Protein AF-A0A6I1WSP0-F1 (afdb_monomer_lite)

Structure (mmCIF, N/CA/C/O backbone):
data_AF-A0A6I1WSP0-F1
#
_entry.id   AF-A0A6I1WSP0-F1
#
loop_
_atom_site.group_PDB
_atom_site.id
_atom_site.type_symbol
_atom_site.label_atom_id
_atom_site.label_alt_id
_atom_site.label_comp_id
_atom_site.label_asym_id
_atom_site.label_entity_id
_atom_site.label_seq_id
_atom_site.pdbx_PDB_ins_code
_atom_site.Cartn_x
_atom_site.Cartn_y
_atom_site.Cartn_z
_atom_site.occupancy
_atom_site.B_iso_or_equiv
_atom_site.auth_seq_id
_atom_site.auth_comp_id
_atom_site.auth_asym_id
_atom_site.auth_atom_id
_atom_site.pdbx_PDB_model_num
ATOM 1 N N . MET A 1 1 ? 7.537 16.622 -48.196 1.00 38.62 1 MET A N 1
ATOM 2 C CA . MET A 1 1 ? 7.905 15.719 -49.307 1.00 38.62 1 MET A CA 1
ATOM 3 C C . MET A 1 1 ? 9.180 16.255 -49.936 1.00 38.62 1 MET A C 1
ATOM 5 O O . MET A 1 1 ? 9.135 17.323 -50.530 1.00 38.62 1 MET A O 1
ATOM 9 N N . GLN A 1 2 ? 10.314 15.592 -49.704 1.00 36.34 2 GLN A N 1
ATOM 10 C CA . GLN A 1 2 ? 11.578 15.908 -50.377 1.00 36.34 2 GLN A CA 1
ATOM 11 C C . GLN A 1 2 ? 11.662 15.130 -51.703 1.00 36.34 2 GLN A C 1
ATOM 13 O O . GLN A 1 2 ? 11.087 14.044 -51.793 1.00 36.34 2 GLN A O 1
ATOM 18 N N . PRO A 1 3 ? 12.302 15.694 -52.741 1.00 38.09 3 PRO A N 1
ATOM 19 C CA . PRO A 1 3 ? 12.372 15.078 -54.063 1.00 38.09 3 PRO A CA 1
ATOM 20 C C . PRO A 1 3 ? 13.267 13.823 -54.067 1.00 38.09 3 PRO A C 1
ATOM 22 O O . PRO A 1 3 ? 14.123 13.684 -53.194 1.00 38.09 3 PRO A O 1
ATOM 25 N N . PRO A 1 4 ? 13.096 12.914 -55.049 1.00 36.84 4 PRO A N 1
ATOM 26 C CA . PRO A 1 4 ? 13.923 11.718 -55.172 1.00 36.84 4 PRO A CA 1
ATOM 27 C C . PRO A 1 4 ? 15.391 12.077 -55.439 1.00 36.84 4 PRO A C 1
ATOM 29 O O . PRO A 1 4 ? 15.699 12.956 -56.249 1.00 36.84 4 PRO A O 1
ATOM 32 N N . ILE A 1 5 ? 16.278 11.361 -54.750 1.00 39.88 5 ILE A N 1
ATOM 33 C CA . ILE A 1 5 ? 17.737 11.457 -54.830 1.00 39.88 5 ILE A CA 1
ATOM 34 C C . ILE A 1 5 ? 18.189 11.221 -56.283 1.00 39.88 5 ILE A C 1
ATOM 36 O O . ILE A 1 5 ? 17.861 10.199 -56.888 1.00 39.88 5 ILE A O 1
ATOM 40 N N . LYS A 1 6 ? 18.938 12.170 -56.860 1.00 35.84 6 LYS A N 1
ATOM 41 C CA . LYS A 1 6 ? 19.576 12.040 -58.181 1.00 35.84 6 LYS A CA 1
ATOM 42 C C . LYS A 1 6 ? 21.080 11.889 -57.998 1.00 35.84 6 LYS A C 1
ATOM 44 O O . LYS A 1 6 ? 21.745 12.849 -57.629 1.00 35.84 6 LYS A O 1
ATOM 49 N N . ILE A 1 7 ? 21.606 10.713 -58.327 1.00 40.31 7 ILE A N 1
ATOM 50 C CA . ILE A 1 7 ? 23.048 10.458 -58.313 1.00 40.31 7 ILE A CA 1
ATOM 51 C C . ILE A 1 7 ? 23.619 10.820 -59.690 1.00 40.31 7 ILE A C 1
ATOM 53 O O . ILE A 1 7 ? 23.352 10.121 -60.669 1.00 40.31 7 ILE A O 1
ATOM 57 N N . THR A 1 8 ? 24.374 11.914 -59.782 1.00 39.19 8 THR A N 1
ATOM 58 C CA . THR A 1 8 ? 25.093 12.321 -61.002 1.00 39.19 8 THR A CA 1
ATOM 59 C C . THR A 1 8 ? 26.374 11.497 -61.173 1.00 39.19 8 THR A C 1
ATOM 61 O O . THR A 1 8 ? 27.017 11.130 -60.195 1.00 39.19 8 THR A O 1
ATOM 64 N N . SER A 1 9 ? 26.699 11.136 -62.415 1.00 45.56 9 SER A N 1
ATOM 65 C CA . SER A 1 9 ? 27.509 9.960 -62.767 1.00 45.56 9 SER A CA 1
ATOM 66 C C . SER A 1 9 ? 28.995 10.228 -63.054 1.00 45.56 9 SER A C 1
ATOM 68 O O . SER A 1 9 ? 29.643 9.356 -63.628 1.00 45.56 9 SER A O 1
ATOM 70 N N . ASP A 1 10 ? 29.549 11.379 -62.667 1.00 41.47 10 ASP A N 1
ATOM 71 C CA . ASP A 1 10 ? 30.784 11.865 -63.311 1.00 41.47 10 ASP A CA 1
ATOM 72 C C . ASP A 1 10 ? 32.058 11.836 -62.446 1.00 41.47 10 ASP A C 1
ATOM 74 O O . ASP A 1 10 ? 33.103 12.309 -62.886 1.00 41.47 10 ASP A O 1
ATOM 78 N N . GLU A 1 11 ? 32.043 11.212 -61.265 1.00 40.94 11 GLU A N 1
ATOM 79 C CA . GLU A 1 11 ? 33.276 10.940 -60.506 1.00 40.94 11 GLU A CA 1
ATOM 80 C C . GLU A 1 11 ? 33.592 9.439 -60.502 1.00 40.94 11 GLU A C 1
ATOM 82 O O . GLU A 1 11 ? 33.085 8.649 -59.704 1.00 40.94 11 GLU A O 1
ATOM 87 N N . HIS A 1 12 ? 34.437 9.033 -61.452 1.00 44.19 12 HIS A N 1
ATOM 88 C CA . HIS A 1 12 ? 34.978 7.682 -61.528 1.00 44.19 12 HIS A CA 1
ATOM 89 C C . HIS A 1 12 ? 35.961 7.425 -60.377 1.00 44.19 12 HIS A C 1
ATOM 91 O O . HIS A 1 12 ? 37.001 8.075 -60.269 1.00 44.19 12 HIS A O 1
ATOM 97 N N . PHE A 1 13 ? 35.671 6.408 -59.561 1.00 41.16 13 PHE A N 1
ATOM 98 C CA . PHE A 1 13 ? 36.671 5.769 -58.705 1.00 41.16 13 PHE A CA 1
ATOM 99 C C . PHE A 1 13 ? 37.820 5.238 -59.581 1.00 41.16 13 PHE A C 1
ATOM 101 O O . PHE A 1 13 ? 37.546 4.500 -60.535 1.00 41.16 13 PHE A O 1
ATOM 108 N N . PRO A 1 14 ? 39.098 5.558 -59.304 1.00 38.72 14 PRO A N 1
ATOM 109 C CA . PRO A 1 14 ? 40.194 5.033 -60.104 1.00 38.72 14 PRO A CA 1
ATOM 110 C C . PRO A 1 14 ? 40.281 3.510 -59.926 1.00 38.72 14 PRO A C 1
ATOM 112 O O . PRO A 1 14 ? 40.606 3.013 -58.851 1.00 38.72 14 PRO A O 1
ATOM 115 N N . GLY A 1 15 ? 39.984 2.774 -61.000 1.00 40.56 15 GLY A N 1
ATOM 116 C CA . GLY A 1 15 ? 40.313 1.353 -61.145 1.00 40.56 15 GLY A CA 1
ATOM 117 C C . GLY A 1 15 ? 39.279 0.325 -60.673 1.00 40.56 15 GLY A C 1
ATOM 118 O O . GLY A 1 15 ? 39.572 -0.863 -60.763 1.00 40.56 15 GLY A O 1
ATOM 119 N N . ILE A 1 16 ? 38.084 0.718 -60.213 1.00 42.78 16 ILE A N 1
ATOM 120 C CA . ILE A 1 16 ? 37.018 -0.238 -59.852 1.00 42.78 16 ILE A CA 1
ATOM 121 C C . ILE A 1 16 ? 35.708 0.192 -60.515 1.00 42.78 16 ILE A C 1
ATOM 123 O O . ILE A 1 16 ? 35.036 1.116 -60.059 1.00 42.78 16 ILE A O 1
ATOM 127 N N . ALA A 1 17 ? 35.337 -0.490 -61.600 1.00 46.47 17 ALA A N 1
ATOM 128 C CA . ALA A 1 17 ? 33.978 -0.427 -62.121 1.00 46.47 17 ALA A CA 1
ATOM 129 C C . ALA A 1 17 ? 33.083 -1.243 -61.180 1.00 46.47 17 ALA A C 1
ATOM 131 O O . ALA A 1 17 ? 33.170 -2.467 -61.143 1.00 46.47 17 ALA A O 1
ATOM 132 N N . LEU A 1 18 ? 32.265 -0.563 -60.378 1.00 55.06 18 LEU A N 1
ATOM 133 C CA . LEU A 1 18 ? 31.224 -1.232 -59.604 1.00 55.06 18 LEU A CA 1
ATOM 134 C C . LEU A 1 18 ? 30.148 -1.727 -60.573 1.00 55.06 18 LEU A C 1
ATOM 136 O O . LEU A 1 18 ? 29.719 -0.974 -61.454 1.00 55.06 18 LEU A O 1
ATOM 140 N N . GLU A 1 19 ? 29.708 -2.976 -60.418 1.00 57.06 19 GLU A N 1
ATOM 141 C CA . GLU A 1 19 ? 28.580 -3.476 -61.197 1.00 57.06 19 GLU A CA 1
ATOM 142 C C . GLU A 1 19 ? 27.342 -2.613 -60.923 1.00 57.06 19 GLU A C 1
ATOM 144 O O . GLU A 1 19 ? 27.147 -2.071 -59.829 1.00 57.06 19 GLU A O 1
ATOM 149 N N . LYS A 1 20 ? 26.495 -2.458 -61.944 1.00 57.25 20 LYS A N 1
ATOM 150 C CA . LYS A 1 20 ? 25.329 -1.564 -61.899 1.00 57.25 20 LYS A CA 1
ATOM 151 C C . LYS A 1 20 ? 24.379 -1.908 -60.743 1.00 57.25 20 LYS A C 1
ATOM 153 O O . LYS A 1 20 ? 23.760 -1.009 -60.172 1.00 57.25 20 LYS A O 1
ATOM 158 N N . ASP A 1 21 ? 24.330 -3.185 -60.377 1.00 64.69 21 ASP A N 1
ATOM 159 C CA . ASP A 1 21 ? 23.496 -3.711 -59.301 1.00 64.69 21 ASP A CA 1
ATOM 160 C C . ASP A 1 21 ? 24.113 -3.468 -57.912 1.00 64.69 21 ASP A C 1
ATOM 162 O O . ASP A 1 21 ? 23.395 -3.100 -56.987 1.00 64.69 21 ASP A O 1
ATOM 166 N N . THR A 1 22 ? 25.447 -3.470 -57.775 1.00 61.75 22 THR A N 1
ATOM 167 C CA . THR A 1 22 ? 26.146 -3.221 -56.496 1.00 61.75 22 THR A CA 1
ATOM 168 C C . THR A 1 22 ? 25.785 -1.868 -55.873 1.00 61.75 22 THR A C 1
ATOM 170 O O . THR A 1 22 ? 25.622 -1.750 -54.658 1.00 61.75 22 THR A O 1
ATOM 173 N N . LYS A 1 23 ? 25.629 -0.825 -56.697 1.00 65.88 23 LYS A N 1
ATOM 174 C CA . LYS A 1 23 ? 25.247 0.520 -56.233 1.00 65.88 23 LYS A CA 1
ATOM 175 C C . LYS A 1 23 ? 23.794 0.574 -55.757 1.00 65.88 23 LYS A C 1
ATOM 177 O O . LYS A 1 23 ? 23.497 1.224 -54.755 1.00 65.88 23 LYS A O 1
ATOM 182 N N . LYS A 1 24 ? 22.893 -0.097 -56.479 1.00 70.31 24 LYS A N 1
ATOM 183 C CA . LYS A 1 24 ? 21.466 -0.172 -56.144 1.00 70.31 24 LYS A CA 1
ATOM 184 C C . LYS A 1 24 ? 21.253 -0.963 -54.854 1.00 70.31 24 LYS A C 1
ATOM 186 O O . LYS A 1 24 ? 20.460 -0.546 -54.008 1.00 70.31 24 LYS A O 1
ATOM 191 N N . ASP A 1 25 ? 22.000 -2.046 -54.685 1.00 74.81 25 ASP A N 1
ATOM 192 C CA . ASP A 1 25 ? 21.939 -2.898 -53.504 1.00 74.81 25 ASP A CA 1
ATOM 193 C C . ASP A 1 25 ? 22.471 -2.161 -52.272 1.00 74.81 25 ASP A C 1
ATOM 195 O O . ASP A 1 25 ? 21.792 -2.117 -51.247 1.00 74.81 25 ASP A O 1
ATOM 199 N N . LEU A 1 26 ? 23.620 -1.480 -52.380 1.00 75.81 26 LEU A N 1
ATOM 200 C CA . LEU A 1 26 ? 24.178 -0.682 -51.283 1.00 75.81 26 LEU A CA 1
ATOM 201 C C . LEU A 1 26 ? 23.230 0.437 -50.836 1.00 75.81 26 LEU A C 1
ATOM 203 O O . LEU A 1 26 ? 23.018 0.617 -49.638 1.00 75.81 26 LEU A O 1
ATOM 207 N N . HIS A 1 27 ? 22.638 1.166 -51.787 1.00 77.50 27 HIS A N 1
ATOM 208 C CA . HIS A 1 27 ? 21.644 2.192 -51.476 1.00 77.50 27 HIS A CA 1
ATOM 209 C C . HIS A 1 27 ? 20.449 1.591 -50.726 1.00 77.50 27 HIS A C 1
ATOM 211 O O . HIS A 1 27 ? 20.062 2.098 -49.678 1.00 77.50 27 HIS A O 1
ATOM 217 N N . SER A 1 28 ? 19.925 0.465 -51.216 1.00 77.44 28 SER A N 1
ATOM 218 C CA . SER A 1 28 ? 18.781 -0.215 -50.604 1.00 77.44 28 SER A CA 1
ATOM 219 C C . SER A 1 28 ? 19.084 -0.678 -49.172 1.00 77.44 28 SER A C 1
ATOM 221 O O . SER A 1 28 ? 18.271 -0.459 -48.275 1.00 77.44 28 SER A O 1
ATOM 223 N N . TYR A 1 29 ? 20.265 -1.254 -48.923 1.00 77.75 29 TYR A N 1
ATOM 224 C CA . TYR A 1 29 ? 20.683 -1.666 -47.577 1.00 77.75 29 TYR A CA 1
ATOM 225 C C . TYR A 1 29 ? 20.854 -0.486 -46.614 1.00 77.75 29 TYR A C 1
ATOM 227 O O . TYR A 1 29 ? 20.456 -0.586 -45.452 1.00 77.75 29 TYR A O 1
ATOM 235 N N . LEU A 1 30 ? 21.429 0.627 -47.078 1.00 82.00 30 LEU A N 1
ATOM 236 C CA . LEU A 1 30 ? 21.596 1.828 -46.257 1.00 82.00 30 LEU A CA 1
ATOM 237 C C . LEU A 1 30 ? 20.247 2.465 -45.913 1.00 82.00 30 LEU A C 1
ATOM 239 O O . LEU A 1 30 ? 20.022 2.793 -44.751 1.00 82.00 30 LEU A O 1
ATOM 243 N N . SER A 1 31 ? 19.331 2.569 -46.880 1.00 83.06 31 SER A N 1
ATOM 244 C CA . SER A 1 31 ? 17.973 3.068 -46.639 1.00 83.06 31 SER A CA 1
ATOM 245 C C . SER A 1 31 ? 17.234 2.224 -45.602 1.00 83.06 31 SER A C 1
ATOM 247 O O . SER A 1 31 ? 16.740 2.775 -44.624 1.00 83.06 31 SER A O 1
ATOM 249 N N . LEU A 1 32 ? 17.250 0.893 -45.742 1.00 82.94 32 LEU A N 1
ATOM 250 C CA . LEU A 1 32 ? 16.642 -0.012 -44.760 1.00 82.94 32 LEU A CA 1
ATOM 251 C C . LEU A 1 32 ? 17.236 0.168 -43.357 1.00 82.94 32 LEU A C 1
ATOM 253 O O . LEU A 1 32 ? 16.508 0.178 -42.367 1.00 82.94 32 LEU A O 1
ATOM 257 N N . MET A 1 33 ? 18.558 0.324 -43.257 1.00 84.25 33 MET A N 1
ATOM 258 C CA . MET A 1 33 ? 19.220 0.553 -41.974 1.00 84.25 33 MET A CA 1
ATOM 259 C C . MET A 1 33 ? 18.793 1.883 -41.347 1.00 84.25 33 MET A C 1
ATOM 261 O O . MET A 1 33 ? 18.509 1.930 -40.152 1.00 84.25 33 MET A O 1
ATOM 265 N N . PHE A 1 34 ? 18.736 2.962 -42.128 1.00 87.69 34 PHE A N 1
ATOM 266 C CA . PHE A 1 34 ? 18.337 4.280 -41.632 1.00 87.69 34 PHE A CA 1
ATOM 267 C C . PHE A 1 34 ? 16.868 4.315 -41.209 1.00 87.69 34 PHE A C 1
ATOM 269 O O . PHE A 1 34 ? 16.553 4.894 -40.167 1.00 87.69 34 PHE A O 1
ATOM 276 N N . ASP A 1 35 ? 15.993 3.633 -41.946 1.00 87.00 35 ASP A N 1
ATOM 277 C CA . ASP A 1 35 ? 14.593 3.447 -41.566 1.00 87.00 35 ASP A CA 1
ATOM 278 C C . ASP A 1 35 ? 14.479 2.671 -40.248 1.00 87.00 35 ASP A C 1
ATOM 280 O O . ASP A 1 35 ? 13.782 3.109 -39.335 1.00 87.00 35 ASP A O 1
ATOM 284 N N . GLN A 1 36 ? 15.249 1.594 -40.070 1.00 85.38 36 GLN A N 1
ATOM 285 C CA . GLN A 1 36 ? 15.250 0.841 -38.813 1.00 85.38 36 GLN A CA 1
ATOM 286 C C . GLN A 1 36 ? 15.769 1.673 -37.628 1.00 85.38 36 GLN A C 1
ATOM 288 O O . GLN A 1 36 ? 15.251 1.559 -36.517 1.00 85.38 36 GLN A O 1
ATOM 293 N N . ILE A 1 37 ? 16.777 2.527 -37.841 1.00 89.81 37 ILE A N 1
ATOM 294 C CA . ILE A 1 37 ? 17.268 3.452 -36.809 1.00 89.81 37 ILE A CA 1
ATOM 295 C C . ILE A 1 37 ? 16.166 4.449 -36.415 1.00 89.81 37 ILE A C 1
ATOM 297 O O . ILE A 1 37 ? 16.011 4.729 -35.226 1.00 89.81 37 ILE A O 1
ATOM 301 N N . ASN A 1 38 ? 15.391 4.958 -37.382 1.00 91.50 38 ASN A N 1
ATOM 302 C CA . ASN A 1 38 ? 14.235 5.823 -37.120 1.00 91.50 38 ASN A CA 1
ATOM 303 C C . ASN A 1 38 ? 13.167 5.112 -36.292 1.00 91.50 38 ASN A C 1
ATOM 305 O O . ASN A 1 38 ? 12.768 5.622 -35.248 1.00 91.50 38 ASN A O 1
ATOM 309 N N . THR A 1 39 ? 12.752 3.918 -36.714 1.00 91.75 39 THR A N 1
ATOM 310 C CA . THR A 1 39 ? 11.758 3.120 -35.987 1.00 91.75 39 THR A CA 1
ATOM 311 C C . THR A 1 39 ? 12.214 2.844 -34.557 1.00 91.75 39 THR A C 1
ATOM 313 O O . THR A 1 39 ? 11.487 3.123 -33.606 1.00 91.75 39 THR A O 1
ATOM 316 N N . ASN A 1 40 ? 13.460 2.399 -34.377 1.00 90.38 40 ASN A N 1
ATOM 317 C CA . ASN A 1 40 ? 14.007 2.132 -33.049 1.00 90.38 40 ASN A CA 1
ATOM 318 C C . ASN A 1 40 ? 14.083 3.403 -32.182 1.00 90.38 40 ASN A C 1
ATOM 320 O O . ASN A 1 40 ? 13.935 3.318 -30.961 1.00 90.38 40 ASN A O 1
ATOM 324 N N . LEU A 1 41 ? 14.317 4.581 -32.777 1.00 94.19 41 LEU A N 1
ATOM 325 C CA . LEU A 1 41 ? 14.294 5.856 -32.057 1.00 94.19 41 LEU A CA 1
ATOM 326 C C . LEU A 1 41 ? 12.892 6.159 -31.527 1.00 94.19 41 LEU A C 1
ATOM 328 O O . LEU A 1 41 ? 12.747 6.409 -30.331 1.00 94.19 41 LEU A O 1
ATOM 332 N N . GLU A 1 42 ? 11.879 6.096 -32.390 1.00 95.19 42 GLU A N 1
ATOM 333 C CA . GLU A 1 42 ? 10.483 6.350 -32.023 1.00 95.19 42 GLU A CA 1
ATOM 334 C C . GLU A 1 42 ? 10.004 5.388 -30.926 1.00 95.19 42 GLU A C 1
ATOM 336 O O . GLU A 1 42 ? 9.448 5.815 -29.909 1.00 95.19 42 GLU A O 1
ATOM 341 N N . GLU A 1 43 ? 10.290 4.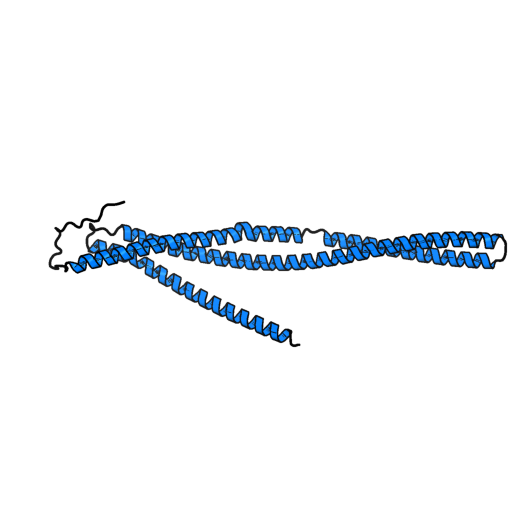093 -31.076 1.00 93.00 43 GLU A N 1
ATOM 342 C CA . GLU A 1 43 ? 9.934 3.066 -30.093 1.00 93.00 43 GLU A CA 1
ATOM 343 C C . GLU A 1 43 ? 10.636 3.287 -28.746 1.00 93.00 43 GLU A C 1
ATOM 345 O O . GLU A 1 43 ? 10.006 3.211 -27.685 1.00 93.00 43 GLU A O 1
ATOM 350 N N . THR A 1 44 ? 11.930 3.620 -28.768 1.00 93.25 44 THR A N 1
ATOM 351 C CA . THR A 1 44 ? 12.701 3.884 -27.544 1.00 93.25 44 THR A CA 1
ATOM 352 C C . THR A 1 44 ? 12.194 5.138 -26.827 1.00 93.25 44 THR A C 1
ATOM 354 O O . THR A 1 44 ? 12.109 5.156 -25.595 1.00 93.25 44 THR A O 1
ATOM 357 N N . GLU A 1 45 ? 11.822 6.189 -27.564 1.00 97.00 45 GLU A N 1
ATOM 358 C CA . GLU A 1 45 ? 11.234 7.403 -26.989 1.00 97.00 45 GLU A CA 1
ATOM 359 C C . GLU A 1 45 ? 9.876 7.128 -26.341 1.00 97.00 45 GLU A C 1
ATOM 361 O O . GLU A 1 45 ? 9.646 7.538 -25.196 1.00 97.00 45 GLU A O 1
ATOM 366 N N . ALA A 1 46 ? 9.004 6.389 -27.029 1.00 97.00 46 ALA A N 1
ATOM 367 C CA . ALA A 1 46 ? 7.706 5.990 -26.497 1.00 97.00 46 ALA A CA 1
ATOM 368 C C . ALA A 1 46 ? 7.857 5.153 -25.217 1.00 97.00 46 ALA A C 1
ATOM 370 O O . ALA A 1 46 ? 7.205 5.419 -24.203 1.00 97.00 46 ALA A O 1
ATOM 371 N N . LEU A 1 47 ? 8.772 4.184 -25.218 1.00 94.69 47 LEU A N 1
ATOM 372 C CA . LEU A 1 47 ? 8.996 3.318 -24.069 1.00 94.69 47 LEU A CA 1
ATOM 373 C C . LEU A 1 47 ? 9.610 4.075 -22.879 1.00 94.69 47 LEU A C 1
ATOM 375 O O . LEU A 1 47 ? 9.159 3.905 -21.742 1.00 94.69 47 LEU A O 1
ATOM 379 N N . LYS A 1 48 ? 10.574 4.974 -23.121 1.00 95.12 48 LYS A N 1
ATOM 380 C CA . LYS A 1 48 ? 11.111 5.872 -22.083 1.00 95.12 48 LYS A CA 1
ATOM 381 C C . LYS A 1 48 ? 10.005 6.729 -21.465 1.00 95.12 48 LYS A C 1
ATOM 383 O O . LYS A 1 48 ? 9.983 6.899 -20.241 1.00 95.12 48 LYS A O 1
ATOM 388 N N . LYS A 1 49 ? 9.094 7.265 -22.284 1.00 97.12 49 LYS A N 1
ATOM 389 C CA . LYS A 1 49 ? 7.953 8.058 -21.807 1.00 97.12 49 LYS A CA 1
ATOM 390 C C . LYS A 1 49 ? 7.058 7.233 -20.882 1.00 97.12 49 LYS A C 1
ATOM 392 O O . LYS A 1 49 ? 6.737 7.704 -19.794 1.00 97.12 49 LYS A O 1
ATOM 397 N N . ASN A 1 50 ? 6.729 6.000 -21.262 1.00 97.44 50 ASN A N 1
ATOM 398 C CA . ASN A 1 50 ? 5.890 5.113 -20.452 1.00 97.44 50 ASN A CA 1
ATOM 399 C C . ASN A 1 50 ? 6.531 4.787 -19.095 1.00 97.44 50 ASN A C 1
ATOM 401 O O . ASN A 1 50 ? 5.880 4.915 -18.061 1.00 97.44 50 ASN A O 1
ATOM 405 N N . ILE A 1 51 ? 7.822 4.442 -19.077 1.00 96.50 51 ILE A N 1
ATOM 406 C CA . ILE A 1 51 ? 8.558 4.166 -17.830 1.00 96.50 51 ILE A CA 1
ATOM 407 C C . ILE A 1 51 ? 8.651 5.404 -16.940 1.00 96.50 51 ILE A C 1
ATOM 409 O O . ILE A 1 51 ? 8.535 5.303 -15.720 1.00 96.50 51 ILE A O 1
ATOM 413 N N . THR A 1 52 ? 8.841 6.580 -17.540 1.00 95.25 52 THR A N 1
ATOM 414 C CA . THR A 1 52 ? 8.878 7.841 -16.791 1.00 95.25 52 THR A CA 1
ATOM 415 C C . THR A 1 52 ? 7.520 8.136 -16.165 1.00 95.25 52 THR A C 1
ATOM 417 O O . THR A 1 52 ? 7.467 8.367 -14.964 1.00 95.25 52 THR A O 1
ATOM 420 N N . SER A 1 53 ? 6.432 8.022 -16.934 1.00 96.69 53 SER A N 1
ATOM 421 C CA . SER A 1 53 ? 5.068 8.211 -16.426 1.00 96.69 53 SER A CA 1
ATOM 422 C C . SER A 1 53 ? 4.758 7.257 -15.275 1.00 96.69 53 SER A C 1
ATOM 424 O O . SER A 1 53 ? 4.279 7.692 -14.236 1.00 96.69 53 SER A O 1
ATOM 426 N N . PHE A 1 54 ? 5.093 5.971 -15.420 1.00 96.06 54 PHE A N 1
ATOM 427 C CA . PHE A 1 54 ? 4.885 4.991 -14.356 1.00 96.06 54 PHE A CA 1
ATOM 428 C C . PHE A 1 54 ? 5.692 5.329 -13.092 1.00 96.06 54 PHE A C 1
ATOM 430 O O . PHE A 1 54 ? 5.161 5.274 -11.984 1.00 96.06 54 PHE A O 1
ATOM 437 N N . SER A 1 55 ? 6.960 5.735 -13.243 1.00 94.19 55 SER A N 1
ATOM 438 C CA . SER A 1 55 ? 7.780 6.190 -12.111 1.00 94.19 55 SER A CA 1
ATOM 439 C C . SER A 1 55 ? 7.159 7.399 -11.417 1.00 94.19 55 SER A C 1
ATOM 441 O O . SER A 1 55 ? 7.145 7.452 -10.189 1.00 94.19 55 SER A O 1
ATOM 443 N N . ASP A 1 56 ? 6.677 8.368 -12.189 1.00 96.06 56 ASP A N 1
ATOM 444 C CA . ASP A 1 56 ? 6.112 9.603 -11.660 1.00 96.06 56 ASP A CA 1
ATOM 445 C C . ASP A 1 56 ? 4.775 9.341 -10.955 1.00 96.06 56 ASP A C 1
ATOM 447 O O . ASP A 1 56 ? 4.526 9.921 -9.899 1.00 96.06 56 ASP A O 1
ATOM 451 N N . ASP A 1 57 ? 3.955 8.416 -11.459 1.00 97.62 57 ASP A N 1
ATOM 452 C CA . ASP A 1 57 ? 2.724 7.980 -10.797 1.00 97.62 57 ASP A CA 1
ATOM 453 C C . ASP A 1 57 ? 3.022 7.335 -9.434 1.00 97.62 57 ASP A C 1
ATOM 455 O O . ASP A 1 57 ? 2.374 7.662 -8.432 1.00 97.62 57 ASP A O 1
ATOM 459 N N . LEU A 1 58 ? 4.037 6.466 -9.353 1.00 96.88 58 LEU A N 1
ATOM 460 C CA . LEU A 1 58 ? 4.456 5.863 -8.083 1.00 96.88 58 LEU A CA 1
ATOM 461 C C . LEU A 1 58 ? 4.899 6.932 -7.073 1.00 96.88 58 LEU A C 1
ATOM 463 O O . LEU A 1 58 ? 4.418 6.946 -5.934 1.00 96.88 58 LEU A O 1
ATOM 467 N N . THR A 1 59 ? 5.771 7.851 -7.495 1.00 95.56 59 THR A N 1
ATOM 468 C CA . THR A 1 59 ? 6.358 8.882 -6.628 1.00 95.56 59 THR A CA 1
ATOM 469 C C . THR A 1 59 ? 5.346 9.948 -6.207 1.00 95.56 59 THR A C 1
ATOM 471 O O . THR A 1 59 ? 5.297 10.321 -5.033 1.00 95.56 59 THR A O 1
ATOM 474 N N . ASN A 1 60 ? 4.538 10.445 -7.144 1.00 97.50 60 ASN A N 1
ATOM 475 C CA . ASN A 1 60 ? 3.744 11.662 -6.958 1.00 97.50 60 ASN A CA 1
ATOM 476 C C . ASN A 1 60 ? 2.2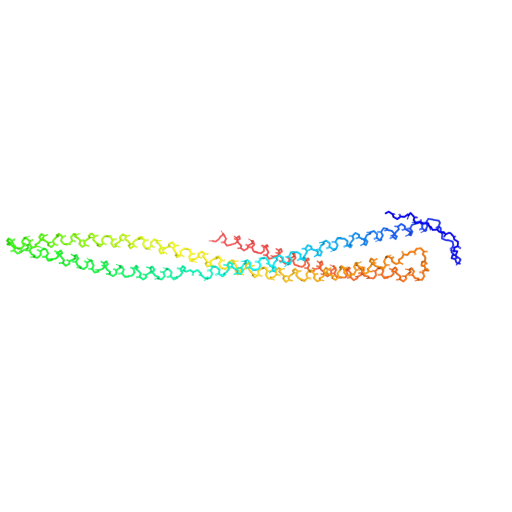72 11.387 -6.636 1.00 97.50 60 ASN A C 1
ATOM 478 O O . ASN A 1 60 ? 1.593 12.269 -6.114 1.00 97.50 60 ASN A O 1
ATOM 482 N N . ILE A 1 61 ? 1.764 10.183 -6.920 1.00 97.69 61 ILE A N 1
ATOM 483 C CA . ILE A 1 61 ? 0.350 9.843 -6.710 1.00 97.69 61 ILE A CA 1
ATOM 484 C C . ILE A 1 61 ? 0.210 8.719 -5.689 1.00 97.69 61 ILE A C 1
ATOM 486 O O . ILE A 1 61 ? -0.485 8.884 -4.684 1.00 97.69 61 ILE A O 1
ATOM 490 N N . VAL A 1 62 ? 0.853 7.576 -5.926 1.00 97.81 62 VAL A N 1
ATOM 491 C CA . VAL A 1 62 ? 0.625 6.362 -5.130 1.00 97.81 62 VAL A CA 1
ATOM 492 C C . VAL A 1 62 ? 1.237 6.491 -3.734 1.00 97.81 62 VAL A C 1
ATOM 494 O O . VAL A 1 62 ? 0.515 6.364 -2.741 1.00 97.81 62 VAL A O 1
ATOM 497 N N . LEU A 1 63 ? 2.533 6.811 -3.627 1.00 97.12 63 LEU A N 1
ATOM 498 C CA . LEU A 1 63 ? 3.207 6.951 -2.330 1.00 97.12 63 LEU A CA 1
ATOM 499 C C . LEU A 1 63 ? 2.559 8.009 -1.420 1.00 97.12 63 LEU A C 1
ATOM 501 O O . LEU A 1 63 ? 2.343 7.708 -0.241 1.00 97.12 63 LEU A O 1
ATOM 505 N N . PRO A 1 64 ? 2.215 9.222 -1.899 1.00 98.00 64 PRO A N 1
ATOM 506 C CA . PRO A 1 64 ? 1.527 10.210 -1.076 1.00 98.00 64 PRO A CA 1
ATOM 507 C C . PRO A 1 64 ? 0.159 9.726 -0.598 1.00 98.00 64 PRO A C 1
ATOM 509 O O . PRO A 1 64 ? -0.128 9.837 0.591 1.00 98.00 64 PRO A O 1
ATOM 512 N N . LYS A 1 65 ? -0.650 9.107 -1.472 1.00 98.06 65 LYS A N 1
ATOM 513 C CA . LYS A 1 65 ? -1.957 8.555 -1.081 1.00 98.06 65 LYS A CA 1
ATOM 514 C C . LYS A 1 65 ? -1.826 7.505 0.019 1.00 98.06 65 LYS A C 1
ATOM 516 O O . LYS A 1 65 ? -2.576 7.560 0.991 1.00 98.06 65 LYS A O 1
ATOM 521 N N . ILE A 1 66 ? -0.858 6.592 -0.086 1.00 97.94 66 ILE A N 1
ATOM 522 C CA . ILE A 1 66 ? -0.600 5.588 0.959 1.00 97.94 66 ILE A CA 1
ATOM 523 C C . ILE A 1 66 ? -0.215 6.268 2.279 1.00 97.94 66 ILE A C 1
ATOM 525 O O . ILE A 1 66 ? -0.746 5.909 3.328 1.00 97.94 66 ILE A O 1
ATOM 529 N N . LYS A 1 67 ? 0.667 7.278 2.243 1.00 96.94 67 LYS A N 1
ATOM 530 C CA . LYS A 1 67 ? 1.067 8.041 3.441 1.00 96.94 67 LYS A CA 1
ATOM 531 C C . LYS A 1 67 ? -0.127 8.732 4.101 1.00 96.94 67 LYS A C 1
ATOM 533 O O . LYS A 1 67 ? -0.274 8.625 5.314 1.00 96.94 67 LYS A O 1
ATOM 538 N N . THR A 1 68 ? -0.996 9.374 3.321 1.00 97.94 68 THR A N 1
ATOM 539 C CA . THR A 1 68 ? -2.217 10.004 3.840 1.00 97.94 68 THR A CA 1
ATOM 540 C C . THR A 1 68 ? -3.143 8.977 4.486 1.00 97.94 68 THR A C 1
ATOM 542 O O . THR A 1 68 ? -3.618 9.199 5.594 1.00 97.94 68 THR A O 1
ATOM 545 N N . GLN A 1 69 ? -3.368 7.824 3.850 1.00 96.38 69 GLN A N 1
ATOM 546 C CA . GLN A 1 69 ? -4.202 6.771 4.438 1.00 96.38 69 GLN A CA 1
ATOM 547 C C . GLN A 1 69 ? -3.588 6.199 5.726 1.00 96.38 69 GLN A C 1
ATOM 549 O O . GLN A 1 69 ? -4.302 5.975 6.699 1.00 96.38 69 GLN A O 1
ATOM 554 N N . LEU A 1 70 ? -2.262 6.028 5.781 1.00 96.44 70 LEU A N 1
ATOM 555 C CA . LEU A 1 70 ? -1.558 5.617 7.002 1.00 96.44 70 LEU A CA 1
ATOM 556 C C . LEU A 1 70 ? -1.735 6.619 8.146 1.00 96.44 70 LEU A C 1
ATOM 558 O O . LEU A 1 70 ? -1.899 6.197 9.292 1.00 96.44 70 LEU A O 1
ATOM 562 N N . GLN A 1 71 ? -1.701 7.918 7.844 1.00 96.12 71 GLN A N 1
ATOM 563 C CA . GLN A 1 71 ? -1.962 8.977 8.820 1.00 96.12 71 GLN A CA 1
ATOM 564 C C . GLN A 1 71 ? -3.405 8.909 9.317 1.00 96.12 71 GLN A C 1
ATOM 566 O O . GLN A 1 71 ? -3.614 8.766 10.513 1.00 96.12 71 GLN A O 1
ATOM 571 N N . LEU A 1 72 ? -4.393 8.859 8.417 1.00 95.00 72 LEU A N 1
ATOM 572 C CA . LEU A 1 72 ? -5.811 8.750 8.790 1.00 95.00 72 LEU A CA 1
ATOM 573 C C . LEU A 1 72 ? -6.105 7.527 9.670 1.00 95.00 72 LEU A C 1
ATOM 575 O O . LEU A 1 72 ? -6.863 7.612 10.635 1.00 95.00 72 LEU A O 1
ATOM 579 N N . VAL A 1 73 ? -5.488 6.385 9.358 1.00 94.06 73 VAL A N 1
ATOM 580 C CA . VAL A 1 73 ? -5.621 5.167 10.166 1.00 94.06 73 VAL A CA 1
ATOM 581 C C . VAL A 1 73 ? -4.891 5.296 11.503 1.00 94.06 73 VAL A C 1
ATOM 583 O O . VAL A 1 73 ? -5.339 4.708 12.482 1.00 94.06 73 VAL A O 1
ATOM 586 N N . SER A 1 74 ? -3.792 6.046 11.587 1.00 90.62 74 SER A N 1
ATOM 587 C CA . SER A 1 74 ? -3.030 6.218 12.834 1.00 90.62 74 SER A CA 1
ATOM 588 C C . SER A 1 74 ? -3.637 7.269 13.766 1.00 90.62 74 SER A C 1
ATOM 590 O O . SER A 1 74 ? -3.627 7.062 14.975 1.00 90.62 74 SER A O 1
ATOM 592 N N . ASP A 1 75 ? -4.231 8.326 13.216 1.00 92.62 75 ASP A N 1
ATOM 593 C CA . ASP A 1 75 ? -4.773 9.478 13.952 1.00 92.62 75 ASP A CA 1
ATOM 594 C C . ASP A 1 75 ? -6.224 9.256 14.429 1.00 92.62 75 ASP A C 1
ATOM 596 O O . ASP A 1 75 ? -6.924 10.184 14.836 1.00 92.62 75 ASP A O 1
ATOM 600 N N . ASN A 1 76 ? -6.713 8.014 14.374 1.00 90.88 76 ASN A N 1
ATOM 601 C CA . ASN A 1 76 ? -8.075 7.677 14.771 1.00 90.88 76 ASN A CA 1
ATOM 602 C C . ASN A 1 76 ? -8.286 7.798 16.297 1.00 90.88 76 ASN A C 1
ATOM 604 O O . ASN A 1 76 ? -7.393 7.537 17.102 1.00 90.88 76 ASN A O 1
ATOM 608 N N . THR A 1 77 ? -9.517 8.101 16.716 1.00 93.50 77 THR A N 1
ATOM 609 C CA . THR A 1 77 ? -9.883 8.233 18.139 1.00 93.50 77 THR A CA 1
ATOM 610 C C . THR A 1 77 ? -10.421 6.944 18.764 1.00 93.50 77 THR A C 1
ATOM 612 O O . THR A 1 77 ? -10.838 6.954 19.923 1.00 93.50 77 THR A O 1
ATOM 615 N N . VAL A 1 78 ? -10.444 5.822 18.032 1.00 94.25 78 VAL A N 1
ATOM 616 C CA . VAL A 1 78 ? -11.144 4.594 18.452 1.00 94.25 78 VAL A CA 1
ATOM 617 C C . VAL A 1 78 ? -10.566 4.044 19.753 1.00 94.25 78 VAL A C 1
ATOM 619 O O . VAL A 1 78 ? -11.332 3.647 20.628 1.00 94.25 78 VAL A O 1
ATOM 622 N N . GLN A 1 79 ? -9.242 4.084 19.923 1.00 93.25 79 GLN A N 1
ATOM 623 C CA . GLN A 1 79 ? -8.588 3.656 21.163 1.00 93.25 79 GLN A CA 1
ATOM 624 C C . GLN A 1 79 ? -9.018 4.512 22.364 1.00 93.25 79 GLN A C 1
ATOM 626 O O . GLN A 1 79 ? -9.350 3.974 23.420 1.00 93.25 79 GLN A O 1
ATOM 631 N N . THR A 1 80 ? -9.062 5.834 22.195 1.00 95.12 80 THR A N 1
ATOM 632 C CA . THR A 1 80 ? -9.515 6.770 23.233 1.00 95.12 80 THR A CA 1
ATOM 633 C C . THR A 1 80 ? -10.985 6.543 23.582 1.00 95.12 80 THR A C 1
ATOM 635 O O . THR A 1 80 ? -11.349 6.531 24.757 1.00 95.12 80 THR A O 1
ATOM 638 N N . ASP A 1 81 ? -11.835 6.311 22.581 1.00 95.56 81 ASP A N 1
ATOM 639 C CA . ASP A 1 81 ? -13.254 6.017 22.787 1.00 95.56 81 ASP A CA 1
ATOM 640 C C . ASP A 1 81 ? -13.478 4.690 23.523 1.00 95.56 81 ASP A C 1
ATOM 642 O O . ASP A 1 81 ? -14.376 4.599 24.358 1.00 95.56 81 ASP A O 1
ATOM 646 N N . ILE A 1 82 ? -12.675 3.665 23.220 1.00 96.81 82 ILE A N 1
ATOM 647 C CA . ILE A 1 82 ? -12.690 2.377 23.926 1.00 96.81 82 ILE A CA 1
ATOM 648 C C . ILE A 1 82 ? -12.361 2.588 25.403 1.00 96.81 82 ILE A C 1
ATOM 650 O O . ILE A 1 82 ? -13.078 2.071 26.256 1.00 96.81 82 ILE A O 1
ATOM 654 N N . THR A 1 83 ? -11.322 3.367 25.713 1.00 96.56 83 THR A N 1
ATOM 655 C CA . THR A 1 83 ? -10.951 3.674 27.102 1.00 96.56 83 THR A CA 1
ATOM 656 C C . THR A 1 83 ? -12.076 4.408 27.832 1.00 96.56 83 THR A C 1
ATOM 658 O O . THR A 1 83 ? -12.447 4.012 28.932 1.00 96.56 83 THR A O 1
ATOM 661 N N . LYS A 1 84 ? -12.687 5.423 27.205 1.00 97.00 84 LYS A N 1
ATOM 662 C CA . LYS A 1 84 ? -13.833 6.141 27.789 1.00 97.00 84 LYS A CA 1
ATOM 663 C C . LYS A 1 84 ? -15.021 5.217 28.066 1.00 97.00 84 LYS A C 1
ATOM 665 O O . LYS A 1 84 ? -15.634 5.320 29.123 1.00 97.00 84 LYS A O 1
ATOM 670 N N . LEU A 1 85 ? -15.337 4.311 27.137 1.00 96.38 85 LEU A N 1
ATOM 671 C CA . LEU A 1 85 ? -16.424 3.346 27.316 1.00 96.38 85 LEU A CA 1
ATOM 672 C C . LEU A 1 85 ? -16.136 2.355 28.440 1.00 96.38 85 LEU A C 1
ATOM 674 O O . LEU A 1 85 ? -17.035 2.088 29.225 1.00 96.38 85 LEU A O 1
ATOM 678 N N . LYS A 1 86 ? -14.905 1.841 28.544 1.00 96.69 86 LYS A N 1
ATOM 679 C CA . LYS A 1 86 ? -14.508 0.963 29.654 1.00 96.69 86 LYS A CA 1
ATOM 680 C C . LYS A 1 86 ? -14.702 1.653 31.002 1.00 96.69 86 LYS A C 1
ATOM 682 O O . LYS A 1 86 ? -15.371 1.096 31.858 1.00 96.69 86 LYS A O 1
ATOM 687 N N . ASN A 1 87 ? -14.242 2.897 31.135 1.00 97.69 87 ASN A N 1
ATOM 688 C CA . ASN A 1 87 ? -14.421 3.658 32.372 1.00 97.69 87 ASN A CA 1
ATOM 689 C C . ASN A 1 87 ? -15.911 3.853 32.721 1.00 97.69 87 ASN A C 1
ATOM 691 O O . ASN A 1 87 ? -16.301 3.636 33.861 1.00 97.69 87 ASN A O 1
ATOM 695 N N . SER A 1 88 ? -16.755 4.199 31.741 1.00 96.38 88 SER A N 1
ATOM 696 C CA . SER A 1 88 ? -18.213 4.343 31.934 1.00 96.38 88 SER A CA 1
ATOM 697 C C . SER A 1 88 ? -18.881 3.027 32.361 1.00 96.38 88 SER A C 1
ATOM 699 O O . SER A 1 88 ? -19.717 3.001 33.265 1.00 96.38 88 SER A O 1
ATOM 701 N N . ILE A 1 89 ? -18.473 1.915 31.746 1.00 97.19 89 ILE A N 1
ATOM 702 C CA . ILE A 1 89 ? -18.913 0.554 32.080 1.00 97.19 89 ILE A CA 1
ATOM 703 C C . ILE A 1 89 ? -18.507 0.190 33.512 1.00 97.19 89 ILE A C 1
ATOM 705 O O . ILE A 1 89 ? -19.320 -0.392 34.235 1.00 97.19 89 ILE A O 1
ATOM 709 N N . ASP A 1 90 ? -17.289 0.528 33.932 1.00 97.62 90 ASP A N 1
ATOM 710 C CA . ASP A 1 90 ? -16.783 0.243 35.277 1.00 97.62 90 ASP A CA 1
ATOM 711 C C . ASP A 1 90 ? -17.521 1.086 36.330 1.00 97.62 90 ASP A C 1
ATOM 713 O O . ASP A 1 90 ? -18.032 0.547 37.313 1.00 97.62 90 ASP A O 1
ATOM 717 N N . GLU A 1 91 ? -17.691 2.390 36.085 1.00 97.19 91 GLU A N 1
ATOM 718 C CA . GLU A 1 91 ? -18.468 3.286 36.952 1.00 97.19 91 GLU A CA 1
ATOM 719 C C . GLU A 1 91 ? -19.922 2.823 37.107 1.00 97.19 91 GLU A C 1
ATOM 721 O O . GLU A 1 91 ? -20.462 2.790 38.216 1.00 97.19 91 GLU A O 1
ATOM 726 N N . ARG A 1 92 ? -20.578 2.429 36.008 1.00 97.69 92 ARG A N 1
ATOM 727 C CA . ARG A 1 92 ? -21.957 1.932 36.065 1.00 97.69 92 ARG A CA 1
ATOM 728 C C . ARG A 1 92 ? -22.042 0.576 36.770 1.00 97.69 92 ARG A C 1
ATOM 730 O O . ARG A 1 92 ? -23.022 0.331 37.472 1.00 97.69 92 ARG A O 1
ATOM 737 N N . SER A 1 93 ? -21.019 -0.273 36.654 1.00 96.75 93 SER A N 1
ATOM 738 C CA . SER A 1 93 ? -20.949 -1.542 37.395 1.00 96.75 93 SER A CA 1
ATOM 739 C C . SER A 1 93 ? -20.926 -1.311 38.907 1.00 96.75 93 SER A C 1
ATOM 741 O O . SER A 1 93 ? -21.667 -1.984 39.625 1.00 96.75 93 SER A O 1
ATOM 743 N N . LEU A 1 94 ? -20.178 -0.306 39.379 1.00 97.81 94 LEU A N 1
ATOM 744 C CA . LEU A 1 94 ? -20.178 0.098 40.790 1.00 97.81 94 LEU A CA 1
ATOM 745 C C . LEU A 1 94 ? -21.567 0.570 41.246 1.00 97.81 94 LEU A C 1
ATOM 747 O O . LEU A 1 94 ? -22.073 0.092 42.259 1.00 97.81 94 LEU A O 1
ATOM 751 N N . ARG A 1 95 ? -22.244 1.419 40.460 1.00 96.69 95 ARG A N 1
ATOM 752 C CA . ARG A 1 95 ? -23.612 1.883 40.780 1.00 96.69 95 ARG A CA 1
ATOM 753 C C . ARG A 1 95 ? -24.631 0.741 40.824 1.00 96.69 95 ARG A C 1
ATOM 755 O O . ARG A 1 95 ? -25.521 0.727 41.671 1.00 96.69 95 ARG A O 1
ATOM 762 N N . ILE A 1 96 ? -24.516 -0.237 39.922 1.00 96.44 96 ILE A N 1
ATOM 763 C CA . ILE A 1 96 ? -25.362 -1.442 39.940 1.00 96.44 96 ILE A CA 1
ATOM 764 C C . ILE A 1 96 ? -25.113 -2.250 41.220 1.00 96.44 96 ILE A C 1
ATOM 766 O O . ILE A 1 96 ? -26.064 -2.779 41.801 1.00 96.44 96 ILE A O 1
ATOM 770 N N . GLU A 1 97 ? -23.861 -2.358 41.668 1.00 96.81 97 GLU A N 1
ATOM 771 C CA . GLU A 1 97 ? -23.511 -3.038 42.916 1.00 96.81 97 GLU A CA 1
ATOM 772 C C . GLU A 1 97 ? -24.083 -2.314 44.144 1.00 96.81 97 GLU A C 1
ATOM 774 O O . GLU A 1 97 ? -24.670 -2.958 45.016 1.00 96.81 97 GLU A O 1
ATOM 779 N N . GLU A 1 98 ? -23.993 -0.985 44.187 1.00 97.19 98 GLU A N 1
ATOM 780 C CA . GLU A 1 98 ? -24.618 -0.157 45.225 1.00 97.19 98 GLU A CA 1
ATOM 781 C C . GLU A 1 98 ? -26.135 -0.375 45.273 1.00 97.19 98 GLU A C 1
ATOM 783 O O . GLU A 1 98 ? -26.678 -0.687 46.334 1.00 97.19 98 GLU A O 1
ATOM 788 N N . LYS A 1 99 ? -26.815 -0.335 44.119 1.00 95.62 99 LYS A N 1
ATOM 789 C CA . LYS A 1 99 ? -28.262 -0.589 44.027 1.00 95.62 99 LYS A CA 1
ATOM 790 C C . LYS A 1 99 ? -28.648 -2.017 44.422 1.00 95.62 99 LYS A C 1
ATOM 792 O O . LYS A 1 99 ? -29.722 -2.234 44.979 1.00 95.62 99 LYS A O 1
ATOM 797 N N . ASN A 1 100 ? -27.786 -3.007 44.178 1.00 94.75 100 ASN A N 1
ATOM 798 C CA . ASN A 1 100 ? -27.998 -4.367 44.685 1.00 94.75 100 ASN A CA 1
ATOM 799 C C . ASN A 1 100 ? -27.949 -4.421 46.219 1.00 94.75 100 ASN A C 1
ATOM 801 O O . ASN A 1 100 ? -28.793 -5.086 46.820 1.00 94.75 100 ASN A O 1
ATOM 805 N N . LYS A 1 101 ? -26.988 -3.726 46.843 1.00 97.12 101 LYS A N 1
ATOM 806 C CA . LYS A 1 101 ? -26.865 -3.643 48.308 1.00 97.12 101 LYS A CA 1
ATOM 807 C C . LYS A 1 101 ? -28.052 -2.900 48.925 1.00 97.12 101 LYS A C 1
ATOM 809 O O . LYS A 1 101 ? -28.623 -3.380 49.901 1.00 97.12 101 LYS A O 1
ATOM 814 N N . GLU A 1 102 ? -28.455 -1.778 48.329 1.00 95.12 102 GLU A N 1
ATOM 815 C CA . GLU A 1 102 ? -29.618 -0.986 48.748 1.00 95.12 102 GLU A CA 1
ATOM 816 C C . GLU A 1 102 ? -30.908 -1.818 48.710 1.00 95.12 102 GLU A C 1
ATOM 818 O O . GLU A 1 102 ? -31.615 -1.913 49.714 1.00 95.12 102 GLU A O 1
ATOM 823 N N . TYR A 1 103 ? -31.162 -2.505 47.591 1.00 94.56 103 TYR A N 1
ATOM 824 C CA . TYR A 1 103 ? -32.310 -3.398 47.441 1.00 94.56 103 TYR A CA 1
ATOM 825 C C . TYR A 1 103 ? -32.334 -4.496 48.514 1.00 94.56 103 TYR A C 1
ATOM 827 O O . TYR A 1 103 ? -33.362 -4.711 49.155 1.00 94.56 103 TYR A O 1
ATOM 835 N N . ALA A 1 104 ? -31.204 -5.178 48.738 1.00 93.75 104 ALA A N 1
ATOM 836 C CA . ALA A 1 104 ? -31.112 -6.243 49.737 1.00 93.75 104 ALA A CA 1
ATOM 837 C C . ALA A 1 104 ? -31.434 -5.729 51.152 1.00 93.75 104 ALA A C 1
ATOM 839 O O . ALA A 1 104 ? -32.214 -6.356 51.870 1.00 93.75 104 ALA A O 1
ATOM 840 N N . ALA A 1 105 ? -30.908 -4.556 51.517 1.00 94.38 105 ALA A N 1
ATOM 841 C CA . ALA A 1 105 ? -31.172 -3.933 52.809 1.00 94.38 105 ALA A CA 1
ATOM 842 C C . ALA A 1 105 ? -32.642 -3.501 52.973 1.00 94.38 105 ALA A C 1
ATOM 844 O O . ALA A 1 105 ? -33.203 -3.643 54.059 1.00 94.38 105 ALA A O 1
ATOM 845 N N . LEU A 1 106 ? -33.286 -2.982 51.920 1.00 91.38 106 LEU A N 1
ATOM 846 C CA . LEU A 1 106 ? -34.708 -2.610 51.952 1.00 91.38 106 LEU A CA 1
ATOM 847 C C . LEU A 1 106 ? -35.614 -3.834 52.125 1.00 91.38 106 LEU A C 1
ATOM 849 O O . LEU A 1 106 ? -36.549 -3.793 52.925 1.00 91.38 106 LEU A O 1
ATOM 853 N N . VAL A 1 107 ? -35.307 -4.939 51.439 1.00 90.56 107 VAL A N 1
ATOM 854 C CA . VAL A 1 107 ? -36.045 -6.205 51.574 1.00 90.56 107 VAL A CA 1
ATOM 855 C C . VAL A 1 107 ? -35.912 -6.774 52.990 1.00 90.56 107 VAL A C 1
ATOM 857 O O . VAL A 1 107 ? -36.916 -7.147 53.597 1.00 90.56 107 VAL A O 1
ATOM 860 N N . GLU A 1 108 ? -34.702 -6.791 53.554 1.00 91.31 108 GLU A N 1
ATOM 861 C CA . GLU A 1 108 ? -34.464 -7.254 54.928 1.00 91.31 108 GLU A CA 1
ATOM 862 C C . GLU A 1 108 ? -35.212 -6.393 55.962 1.00 91.31 108 GLU A C 1
ATOM 864 O O . GLU A 1 108 ? -35.882 -6.912 56.862 1.00 91.31 108 GLU A O 1
ATOM 869 N N . LYS A 1 109 ? -35.164 -5.064 55.811 1.00 87.88 109 LYS A N 1
ATOM 870 C CA . LYS A 1 109 ? -35.881 -4.129 56.691 1.00 87.88 109 LYS A CA 1
ATOM 871 C C . LYS A 1 109 ? -37.401 -4.252 56.568 1.00 87.88 109 LYS A C 1
ATOM 873 O O . LYS A 1 109 ? -38.102 -4.180 57.579 1.00 87.88 109 LYS A O 1
ATOM 878 N N . SER A 1 110 ? -37.918 -4.470 55.358 1.00 84.50 110 SER A N 1
ATOM 879 C CA . SER A 1 110 ? -39.347 -4.706 55.129 1.00 84.50 110 SER A CA 1
ATOM 880 C C . SER A 1 110 ? -39.810 -5.974 55.856 1.00 84.50 110 SER A C 1
ATOM 882 O O . SER A 1 110 ? -40.781 -5.940 56.615 1.00 84.50 110 SER A O 1
ATOM 884 N N . PHE A 1 111 ? -39.052 -7.068 55.719 1.00 83.94 111 PHE A N 1
ATOM 885 C CA . PHE A 1 111 ? -39.343 -8.339 56.381 1.00 83.94 111 PHE A CA 1
ATOM 886 C C . PHE A 1 111 ? -39.296 -8.234 57.914 1.00 83.94 111 PHE A C 1
ATOM 888 O O . PHE A 1 111 ? -40.225 -8.665 58.599 1.00 83.94 111 PHE A O 1
ATOM 895 N N . THR A 1 112 ? -38.249 -7.615 58.465 1.00 85.69 112 THR A N 1
ATOM 896 C CA . THR A 1 112 ? -38.110 -7.423 59.922 1.00 85.69 112 THR A CA 1
ATOM 897 C C . THR A 1 112 ? -39.204 -6.517 60.495 1.00 85.69 112 THR A C 1
ATOM 899 O O . THR A 1 112 ? -39.722 -6.794 61.576 1.00 85.69 112 THR A O 1
ATOM 902 N N . SER A 1 113 ? -39.631 -5.488 59.756 1.00 82.06 113 SER A N 1
ATOM 903 C CA . SER A 1 113 ? -40.748 -4.619 60.155 1.00 82.06 113 SER A CA 1
ATOM 904 C C . SER A 1 113 ? -42.080 -5.376 60.192 1.00 82.06 113 SER A C 1
ATOM 906 O O . SER A 1 113 ? -42.835 -5.241 61.159 1.00 82.06 113 SER A O 1
ATOM 908 N N . ALA A 1 114 ? -42.349 -6.233 59.201 1.00 80.88 114 ALA A N 1
ATOM 909 C CA . ALA A 1 114 ? -43.551 -7.069 59.164 1.00 80.88 114 ALA A CA 1
ATOM 910 C C . ALA A 1 114 ? -43.593 -8.092 60.316 1.00 80.88 114 ALA A C 1
ATOM 912 O O . ALA A 1 114 ? -44.654 -8.329 60.897 1.00 80.88 114 ALA A O 1
ATOM 913 N N . ALA A 1 115 ? -42.437 -8.645 60.699 1.00 83.88 115 ALA A N 1
ATOM 914 C CA . ALA A 1 115 ? -42.315 -9.607 61.796 1.00 83.88 115 ALA A CA 1
ATOM 915 C C . ALA A 1 115 ? -42.674 -9.030 63.181 1.00 83.88 115 ALA A C 1
ATOM 917 O O . ALA A 1 115 ? -42.926 -9.790 64.112 1.00 83.88 115 ALA A O 1
ATOM 918 N N . SER A 1 116 ? -42.742 -7.701 63.328 1.00 81.75 116 SER A N 1
ATOM 919 C CA . SER A 1 116 ? -43.166 -7.051 64.578 1.00 81.75 116 SER A CA 1
ATOM 920 C C . SER A 1 116 ? -44.674 -7.162 64.868 1.00 81.75 116 SER A C 1
ATOM 922 O O . SER A 1 116 ? -45.101 -6.814 65.970 1.00 81.75 116 SER A O 1
ATOM 924 N N . LEU A 1 117 ? -45.473 -7.634 63.894 1.00 78.12 117 LEU A N 1
ATOM 925 C CA . LEU A 1 117 ? -46.909 -7.951 63.997 1.00 78.12 117 LEU A CA 1
ATOM 926 C C . LEU A 1 117 ? -47.804 -6.835 64.577 1.00 78.12 117 LEU A C 1
ATOM 928 O O . LEU A 1 117 ? -48.912 -7.099 65.041 1.00 78.12 117 LEU A O 1
ATOM 932 N N . ASN A 1 118 ? -47.358 -5.578 64.525 1.00 80.00 118 ASN A N 1
ATOM 933 C CA . ASN A 1 118 ? -48.154 -4.410 64.896 1.00 80.00 118 ASN A CA 1
ATOM 934 C C . ASN A 1 118 ? -48.472 -3.541 63.665 1.00 80.00 118 ASN A C 1
ATOM 936 O O . ASN A 1 118 ? -47.794 -3.612 62.639 1.00 80.00 118 ASN A O 1
ATOM 940 N N . ILE A 1 119 ? -49.516 -2.710 63.767 1.00 77.94 119 ILE A N 1
ATOM 941 C CA . ILE A 1 119 ? -50.020 -1.889 62.649 1.00 77.94 119 ILE A CA 1
ATOM 942 C C . ILE A 1 119 ? -48.929 -0.956 62.094 1.00 77.94 119 ILE A C 1
ATOM 944 O O . ILE A 1 119 ? -48.819 -0.794 60.879 1.00 77.94 119 ILE A O 1
ATOM 948 N N . ALA A 1 120 ? -48.088 -0.385 62.963 1.00 82.00 120 ALA A N 1
ATOM 949 C CA . ALA A 1 120 ? -46.992 0.488 62.544 1.00 82.00 120 ALA A CA 1
ATOM 950 C C . ALA A 1 120 ? -45.919 -0.274 61.740 1.00 82.00 120 ALA A C 1
ATOM 952 O O . ALA A 1 120 ? -45.454 0.213 60.709 1.00 82.00 120 ALA A O 1
ATOM 953 N N . GLY A 1 121 ? -45.574 -1.493 62.161 1.00 77.56 121 GLY A N 1
ATOM 954 C CA . GLY A 1 121 ? -44.622 -2.368 61.479 1.00 77.56 121 GLY A CA 1
ATOM 955 C C . GLY A 1 121 ? -45.098 -2.831 60.104 1.00 77.56 121 GLY A C 1
ATOM 956 O O . GLY A 1 121 ? -44.311 -2.845 59.158 1.00 77.56 121 GLY A O 1
ATOM 957 N N . LEU A 1 122 ? -46.393 -3.129 59.955 1.00 78.31 122 LEU A N 1
ATOM 958 C CA . LEU A 1 122 ? -46.990 -3.471 58.658 1.00 78.31 122 LEU A CA 1
ATOM 959 C C . LEU A 1 122 ? -46.984 -2.282 57.685 1.00 78.31 122 LEU A C 1
ATOM 961 O O . LEU A 1 122 ? -46.654 -2.454 56.513 1.00 78.31 122 LEU A O 1
ATOM 965 N N . GLY A 1 123 ? -47.289 -1.070 58.166 1.00 78.94 123 GLY A N 1
ATOM 966 C CA . GLY A 1 123 ? -47.203 0.149 57.353 1.00 78.94 123 GLY A CA 1
ATOM 967 C C . GLY A 1 123 ? -45.781 0.423 56.851 1.00 78.94 123 GLY A C 1
ATOM 968 O O . GLY A 1 123 ? -45.582 0.704 55.668 1.00 78.94 123 GLY A O 1
ATOM 969 N N . MET A 1 124 ? -44.780 0.261 57.723 1.00 81.94 124 MET A N 1
ATOM 970 C CA . MET A 1 124 ? -43.365 0.404 57.356 1.00 81.94 124 MET A CA 1
ATOM 971 C C . MET A 1 124 ? -42.899 -0.665 56.364 1.00 81.94 124 MET A C 1
ATOM 973 O O . MET A 1 124 ? -42.167 -0.350 55.426 1.00 81.94 124 MET A O 1
ATOM 977 N N . ALA A 1 125 ? -43.358 -1.910 56.519 1.00 78.19 125 ALA A N 1
ATOM 978 C CA . ALA A 1 125 ? -43.030 -2.992 55.597 1.00 78.19 125 ALA A CA 1
ATOM 979 C C . ALA A 1 125 ? -43.504 -2.701 54.163 1.00 78.19 125 ALA A C 1
ATOM 981 O O . ALA A 1 125 ? -42.742 -2.916 53.218 1.00 78.19 125 ALA A O 1
ATOM 982 N N . ILE A 1 126 ? -44.721 -2.163 54.001 1.00 81.25 126 ILE A N 1
ATOM 983 C CA . ILE A 1 126 ? -45.270 -1.771 52.692 1.00 81.25 126 ILE A CA 1
ATOM 984 C C . ILE A 1 126 ? -44.440 -0.643 52.075 1.00 81.25 126 ILE A C 1
ATOM 986 O O . ILE A 1 126 ? -44.038 -0.753 50.919 1.00 81.25 126 ILE A O 1
ATOM 990 N N . TYR A 1 127 ? -44.141 0.409 52.844 1.00 83.75 127 TYR A N 1
ATOM 991 C CA . TYR A 1 127 ? -43.323 1.529 52.370 1.00 83.75 127 TYR A CA 1
ATOM 992 C C . TYR A 1 127 ? -41.952 1.058 51.860 1.00 83.75 127 TYR A C 1
ATOM 994 O O . TYR A 1 127 ? -41.560 1.369 50.738 1.00 83.75 127 TYR A O 1
ATOM 1002 N N . MET A 1 128 ? -41.252 0.235 52.647 1.00 85.31 128 MET A N 1
ATOM 1003 C CA . MET A 1 128 ? -39.947 -0.314 52.264 1.00 85.31 128 MET A CA 1
ATOM 1004 C C . MET A 1 128 ? -40.030 -1.263 51.064 1.00 85.31 128 MET A C 1
ATOM 1006 O O . MET A 1 128 ? -39.097 -1.317 50.268 1.00 85.31 128 MET A O 1
ATOM 1010 N N . GLY A 1 129 ? -41.137 -1.997 50.914 1.00 83.38 129 GLY A N 1
ATOM 1011 C CA . GLY A 1 129 ? -41.381 -2.850 49.751 1.00 83.38 129 GLY A CA 1
ATOM 1012 C C . GLY A 1 129 ? -41.559 -2.049 48.458 1.00 83.38 129 GLY A C 1
ATOM 1013 O O . GLY A 1 129 ? -41.026 -2.440 47.422 1.00 83.38 129 GLY A O 1
ATOM 1014 N N . VAL A 1 130 ? -42.253 -0.908 48.522 1.00 89.56 130 VAL A N 1
ATOM 1015 C CA . VAL A 1 130 ? -42.379 0.020 47.385 1.00 89.56 130 VAL A CA 1
ATOM 1016 C C . VAL A 1 130 ? -41.017 0.611 47.018 1.00 89.56 130 VAL A C 1
ATOM 1018 O O . VAL A 1 130 ? -40.643 0.582 45.848 1.00 89.56 130 VAL A O 1
ATOM 1021 N N . GLU A 1 131 ? -40.249 1.076 48.007 1.00 90.50 131 GLU A N 1
ATOM 1022 C CA . GLU A 1 131 ? -38.901 1.613 47.777 1.00 90.50 131 GLU A CA 1
ATOM 1023 C C . GLU A 1 131 ? -37.978 0.560 47.144 1.00 90.50 131 GLU A C 1
ATOM 1025 O O . GLU A 1 131 ? -37.277 0.847 46.176 1.00 90.50 131 GLU A O 1
ATOM 1030 N N . ALA A 1 132 ? -38.041 -0.693 47.614 1.00 91.00 132 ALA A N 1
ATOM 1031 C CA . ALA A 1 132 ? -37.267 -1.795 47.049 1.00 91.00 132 ALA A CA 1
ATOM 1032 C C . ALA A 1 132 ? -37.590 -2.029 45.564 1.00 91.00 132 ALA A C 1
ATOM 1034 O O . ALA A 1 132 ? -36.682 -2.252 44.760 1.00 91.00 132 ALA A O 1
ATOM 1035 N N . GLU A 1 133 ? -38.861 -1.961 45.163 1.00 92.50 133 GLU A N 1
ATOM 1036 C CA . GLU A 1 133 ? -39.231 -2.122 43.753 1.00 92.50 133 GLU A CA 1
ATOM 1037 C C . GLU A 1 133 ? -38.778 -0.922 42.901 1.00 92.50 133 GLU A C 1
ATOM 1039 O O . GLU A 1 133 ? -38.316 -1.112 41.773 1.00 92.50 133 GLU A O 1
ATOM 1044 N N . THR A 1 134 ? -38.792 0.300 43.446 1.00 94.69 134 THR A N 1
ATOM 1045 C CA . THR A 1 134 ? -38.178 1.472 42.797 1.00 94.69 134 THR A CA 1
ATOM 1046 C C . THR A 1 134 ? -36.679 1.251 42.568 1.00 94.69 134 THR A C 1
ATOM 1048 O O . THR A 1 134 ? -36.218 1.330 41.426 1.00 94.69 134 THR A O 1
ATOM 1051 N N . THR A 1 135 ? -35.925 0.853 43.603 1.00 94.50 135 THR A N 1
ATOM 1052 C CA . THR A 1 135 ? -34.492 0.520 43.496 1.00 94.50 135 THR A CA 1
ATOM 1053 C C . THR A 1 135 ? -34.241 -0.591 42.471 1.00 94.50 135 THR A C 1
ATOM 1055 O O . THR A 1 135 ? -33.272 -0.551 41.706 1.00 94.50 135 THR A O 1
ATOM 1058 N N . ARG A 1 136 ? -35.118 -1.602 42.420 1.00 94.06 136 ARG A N 1
ATOM 1059 C CA . ARG A 1 136 ? -35.040 -2.702 41.452 1.00 94.06 136 ARG A CA 1
ATOM 1060 C C . ARG A 1 136 ? -35.179 -2.198 40.017 1.00 94.06 136 ARG A C 1
ATOM 1062 O O . ARG A 1 136 ? -34.419 -2.646 39.154 1.00 94.06 136 ARG A O 1
ATOM 1069 N N . ASN A 1 137 ? -36.122 -1.293 39.769 1.00 97.12 137 ASN A N 1
ATOM 1070 C CA . ASN A 1 137 ? -36.363 -0.712 38.451 1.00 97.12 137 ASN A CA 1
ATOM 1071 C C . ASN A 1 137 ? -35.188 0.156 37.995 1.00 97.12 137 ASN A C 1
ATOM 1073 O O . ASN A 1 137 ? -34.684 -0.054 36.892 1.00 97.12 137 ASN A O 1
ATOM 1077 N N . GLU A 1 138 ? -34.678 1.038 38.858 1.00 96.31 138 GLU A N 1
ATOM 1078 C CA . GLU A 1 138 ? -33.475 1.839 38.581 1.00 96.31 138 GLU A CA 1
ATOM 1079 C C . GLU A 1 138 ? -32.271 0.950 38.250 1.00 96.31 138 GLU A C 1
ATOM 1081 O O . GLU A 1 138 ? -31.572 1.152 37.257 1.00 96.31 138 GLU A O 1
ATOM 1086 N N . ARG A 1 139 ? -32.052 -0.110 39.038 1.00 97.06 139 ARG A N 1
ATOM 1087 C CA . ARG A 1 139 ? -30.989 -1.082 38.769 1.00 97.06 139 ARG A CA 1
ATOM 1088 C C . ARG A 1 139 ? -31.167 -1.766 37.413 1.00 97.06 139 ARG A C 1
ATOM 1090 O O . ARG A 1 139 ? -30.183 -1.997 36.712 1.00 97.06 139 ARG A O 1
ATOM 1097 N N . ASN A 1 140 ? -32.389 -2.160 37.060 1.00 97.25 140 ASN A N 1
ATOM 1098 C CA . ASN A 1 140 ? -32.651 -2.821 35.783 1.00 97.25 140 ASN A CA 1
ATOM 1099 C C . ASN A 1 140 ? -32.385 -1.870 34.605 1.00 97.25 140 ASN A C 1
ATOM 1101 O O . ASN A 1 140 ? -31.750 -2.291 33.642 1.00 97.25 140 ASN A O 1
ATOM 1105 N N . GLN A 1 141 ? -32.746 -0.588 34.723 1.00 97.38 141 GLN A N 1
ATOM 1106 C CA . GLN A 1 141 ? -32.392 0.437 33.734 1.00 97.38 141 GLN A CA 1
ATOM 1107 C C . GLN A 1 141 ? -30.870 0.567 33.576 1.00 97.38 141 GLN A C 1
ATOM 1109 O O . GLN A 1 141 ? -30.361 0.508 32.457 1.00 97.38 141 GLN A O 1
ATOM 1114 N N . LEU A 1 142 ? -30.122 0.631 34.686 1.00 97.00 142 LEU A N 1
ATOM 1115 C CA . LEU A 1 142 ? -28.654 0.647 34.641 1.00 97.00 142 LEU A CA 1
ATOM 1116 C C . LEU A 1 142 ? -28.088 -0.604 33.946 1.00 97.00 142 LEU A C 1
ATOM 1118 O O . LEU A 1 142 ? -27.144 -0.500 33.166 1.00 97.00 142 LEU A O 1
ATOM 1122 N N . LYS A 1 143 ? -28.662 -1.791 34.179 1.00 96.56 143 LYS A N 1
ATOM 1123 C CA . LYS A 1 143 ? -28.242 -3.030 33.496 1.00 96.56 143 LYS A CA 1
ATOM 1124 C C . LYS A 1 143 ? -28.514 -2.994 31.989 1.00 96.56 143 LYS A C 1
ATOM 1126 O O . LYS A 1 143 ? -27.684 -3.468 31.216 1.00 96.56 143 LYS A O 1
ATOM 1131 N N . GLU A 1 144 ? -29.639 -2.433 31.558 1.00 97.69 144 GLU A N 1
ATOM 1132 C CA . GLU A 1 144 ? -29.951 -2.281 30.132 1.00 97.69 144 GLU A CA 1
ATOM 1133 C C . GLU A 1 144 ? -28.996 -1.305 29.436 1.00 97.69 144 GLU A C 1
ATOM 1135 O O . GLU A 1 144 ? -28.503 -1.583 28.340 1.00 97.69 144 GLU A O 1
ATOM 1140 N N . GLU A 1 145 ? -28.695 -0.171 30.070 1.00 96.62 145 GLU A N 1
ATOM 1141 C CA . GLU A 1 145 ? -27.692 0.776 29.574 1.00 96.62 145 GLU A CA 1
ATOM 1142 C C . GLU A 1 145 ? -26.300 0.145 29.499 1.00 96.62 145 GLU A C 1
ATOM 1144 O O . GLU A 1 145 ? -25.597 0.308 28.498 1.00 96.62 145 GLU A O 1
ATOM 1149 N N . GLN A 1 146 ? -25.932 -0.627 30.524 1.00 97.25 146 GLN A N 1
ATOM 1150 C CA . GLN A 1 146 ? -24.675 -1.363 30.571 1.00 97.25 146 GLN A CA 1
ATOM 1151 C C . GLN A 1 146 ? -24.535 -2.303 29.373 1.00 97.25 146 GLN A C 1
ATOM 1153 O O . GLN A 1 146 ? -23.503 -2.308 28.703 1.00 97.25 146 GLN A O 1
ATOM 1158 N N . GLN A 1 147 ? -25.586 -3.065 29.067 1.00 97.00 147 GLN A N 1
ATOM 1159 C CA . GLN A 1 147 ? -25.580 -3.996 27.945 1.00 97.00 147 GLN A CA 1
ATOM 1160 C C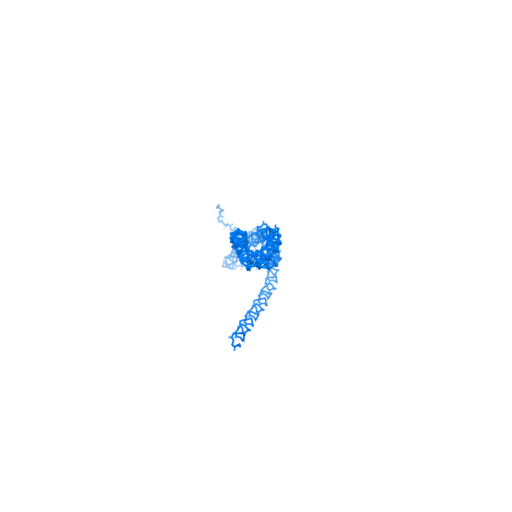 . GLN A 1 147 ? -25.374 -3.271 26.604 1.00 97.00 147 GLN A C 1
ATOM 1162 O O . GLN A 1 147 ? -24.553 -3.696 25.788 1.00 97.00 147 GLN A O 1
ATOM 1167 N N . LYS A 1 148 ? -26.039 -2.125 26.402 1.00 96.94 148 LYS A N 1
ATOM 1168 C CA . LYS A 1 148 ? -25.861 -1.290 25.199 1.00 96.94 148 LYS A CA 1
ATOM 1169 C C . LYS A 1 148 ? -24.422 -0.780 25.062 1.00 96.94 148 LYS A C 1
ATOM 1171 O O . LYS A 1 148 ? -23.872 -0.759 23.957 1.00 96.94 148 LYS A O 1
ATOM 1176 N N . GLU A 1 149 ? -23.790 -0.370 26.162 1.00 96.44 149 GLU A N 1
ATOM 1177 C CA . GLU A 1 149 ? -22.393 0.078 26.140 1.00 96.44 149 GLU A CA 1
ATOM 1178 C C . GLU A 1 149 ? -21.405 -1.065 25.900 1.00 96.44 149 GLU A C 1
ATOM 1180 O O . GLU A 1 149 ? -20.454 -0.876 25.139 1.00 96.44 149 GLU A O 1
ATOM 1185 N N . ILE A 1 150 ? -21.649 -2.257 26.453 1.00 96.69 150 ILE A N 1
ATOM 1186 C CA . ILE A 1 150 ? -20.842 -3.459 26.188 1.00 96.69 150 ILE A CA 1
ATOM 1187 C C . ILE A 1 150 ? -20.89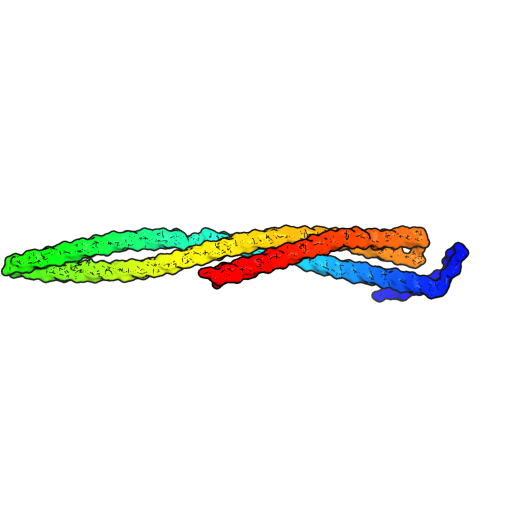6 -3.828 24.700 1.00 96.69 150 ILE A C 1
ATOM 1189 O O . ILE A 1 150 ? -19.862 -4.097 24.083 1.00 96.69 150 ILE A O 1
ATOM 1193 N N . GLU A 1 151 ? -22.074 -3.778 24.078 1.00 97.50 151 GLU A N 1
ATOM 1194 C CA . GLU A 1 151 ? -22.213 -4.010 22.637 1.00 97.50 151 GLU A CA 1
ATOM 1195 C C . GLU A 1 151 ? -21.467 -2.958 21.807 1.00 97.50 151 GLU A C 1
ATOM 1197 O O . GLU A 1 151 ? -20.788 -3.286 20.828 1.00 97.50 151 GLU A O 1
ATOM 1202 N N . LYS A 1 152 ? -21.548 -1.683 22.206 1.00 97.12 152 LYS A N 1
ATOM 1203 C CA . LYS A 1 152 ? -20.806 -0.589 21.565 1.00 97.12 152 LYS A CA 1
ATOM 1204 C C . LYS A 1 152 ? -19.292 -0.768 21.712 1.00 97.12 152 LYS A C 1
ATOM 1206 O O . LYS A 1 152 ? -18.560 -0.534 20.747 1.00 97.12 152 LYS A O 1
ATOM 1211 N N . LEU A 1 153 ? -18.826 -1.203 22.883 1.00 97.19 153 LEU A N 1
ATOM 1212 C CA . LEU A 1 153 ? -17.428 -1.526 23.159 1.00 97.19 153 LEU A CA 1
ATOM 1213 C C . LEU A 1 153 ? -16.949 -2.680 22.270 1.00 97.19 153 LEU A C 1
ATOM 1215 O O . LEU A 1 153 ? -15.902 -2.562 21.635 1.00 97.19 153 LEU A O 1
ATOM 1219 N N . SER A 1 154 ? -17.736 -3.753 22.164 1.00 96.88 154 SER A N 1
ATOM 1220 C CA . SER A 1 154 ? -17.443 -4.901 21.297 1.00 96.88 154 SER A CA 1
ATOM 1221 C C . SER A 1 154 ? -17.263 -4.476 19.834 1.00 96.88 154 SER A C 1
ATOM 1223 O O . SER A 1 154 ? -16.218 -4.734 19.230 1.00 96.88 154 SER A O 1
ATOM 1225 N N . LYS A 1 155 ? -18.218 -3.705 19.293 1.00 97.50 155 LYS A N 1
ATOM 1226 C CA . LYS A 1 155 ? -18.141 -3.161 17.926 1.00 97.50 155 LYS A CA 1
ATOM 1227 C C . LYS A 1 155 ? -16.900 -2.284 17.727 1.00 97.50 155 LYS A C 1
ATOM 1229 O O . LYS A 1 155 ? -16.206 -2.423 16.725 1.00 97.50 155 LYS A O 1
ATOM 1234 N N . LYS A 1 156 ? -16.572 -1.407 18.683 1.00 96.75 156 LYS A N 1
ATOM 1235 C CA . LYS A 1 156 ? -15.371 -0.558 18.590 1.00 96.75 156 LYS A CA 1
ATOM 1236 C C . LYS A 1 156 ? -14.069 -1.355 18.651 1.00 96.75 156 LYS A C 1
ATOM 1238 O O . LYS A 1 156 ? -13.158 -1.039 17.891 1.00 96.75 156 LYS A O 1
ATOM 1243 N N . ASN A 1 157 ? -13.980 -2.395 19.481 1.00 96.12 157 ASN A N 1
ATOM 1244 C CA . ASN A 1 157 ? -12.820 -3.292 19.499 1.00 96.12 157 ASN A CA 1
ATOM 1245 C C . ASN A 1 157 ? -12.634 -3.991 18.141 1.00 96.12 157 ASN A C 1
ATOM 1247 O O . ASN A 1 157 ? -11.515 -4.071 17.636 1.00 96.12 157 ASN A O 1
ATOM 1251 N N . GLN A 1 158 ? -13.726 -4.434 17.509 1.00 97.19 158 GLN A N 1
ATOM 1252 C CA . GLN A 1 158 ? -13.682 -5.004 16.159 1.00 97.19 158 GLN A CA 1
ATOM 1253 C C . GLN A 1 158 ? -13.197 -3.983 15.117 1.00 97.19 158 GLN A C 1
ATOM 1255 O O . GLN A 1 158 ? -12.370 -4.313 14.257 1.00 97.19 158 GLN A O 1
ATOM 1260 N N . THR A 1 159 ? -13.665 -2.734 15.202 1.00 96.25 159 THR A N 1
ATOM 1261 C CA . THR A 1 159 ? -13.180 -1.640 14.350 1.00 96.25 159 THR A CA 1
ATOM 1262 C C . THR A 1 159 ? -11.689 -1.387 14.563 1.00 96.25 159 THR A C 1
ATOM 1264 O O . THR A 1 159 ? -10.952 -1.299 13.585 1.00 96.25 159 THR A O 1
ATOM 1267 N N . LEU A 1 160 ? -11.218 -1.334 15.813 1.00 96.00 160 LEU A N 1
ATOM 1268 C CA . LEU A 1 160 ? -9.802 -1.132 16.135 1.00 96.00 160 LEU A CA 1
ATOM 1269 C C . LEU A 1 160 ? -8.920 -2.240 15.542 1.00 96.00 160 LEU A C 1
ATOM 1271 O O . LEU A 1 160 ? -7.919 -1.950 14.890 1.00 96.00 160 LEU A O 1
ATOM 1275 N N . AL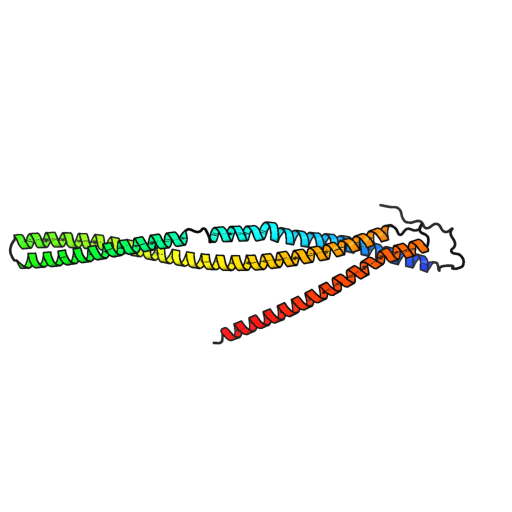A A 1 161 ? -9.323 -3.504 15.692 1.00 95.75 161 ALA A N 1
ATOM 1276 C CA . ALA A 1 161 ? -8.611 -4.630 15.089 1.00 95.75 161 ALA A CA 1
ATOM 1277 C C . ALA A 1 161 ? -8.559 -4.524 13.554 1.00 95.75 161 ALA A C 1
ATOM 1279 O O . ALA A 1 161 ? -7.535 -4.810 12.934 1.00 95.75 161 ALA A O 1
ATOM 1280 N N . SER A 1 162 ? -9.651 -4.078 12.929 1.00 96.25 162 SER A N 1
ATOM 1281 C CA . SER A 1 162 ? -9.710 -3.869 11.478 1.00 96.25 162 SER A CA 1
ATOM 1282 C C . SER A 1 162 ? -8.795 -2.728 11.025 1.00 96.25 162 SER A C 1
ATOM 1284 O O . SER A 1 162 ? -8.104 -2.871 10.019 1.00 96.25 162 SER A O 1
ATOM 1286 N N . LEU A 1 163 ? -8.721 -1.634 11.789 1.00 96.19 163 LEU A N 1
ATOM 1287 C CA . LEU A 1 163 ? -7.795 -0.528 11.533 1.00 96.19 163 LEU A CA 1
ATOM 1288 C C . LEU A 1 163 ? -6.334 -0.977 11.621 1.00 96.19 163 LEU A C 1
ATOM 1290 O O . LEU A 1 163 ? -5.545 -0.610 10.754 1.00 96.19 163 LEU A O 1
ATOM 1294 N N . TYR A 1 164 ? -5.972 -1.821 12.593 1.00 94.50 164 TYR A N 1
ATOM 1295 C CA . TYR A 1 164 ? -4.615 -2.375 12.658 1.00 94.50 164 TYR A CA 1
ATOM 1296 C C . TYR A 1 164 ? -4.269 -3.242 11.445 1.00 94.50 164 TYR A C 1
ATOM 1298 O O . TYR A 1 164 ? -3.192 -3.074 10.880 1.00 94.50 164 TYR A O 1
ATOM 1306 N N . ARG A 1 165 ? -5.195 -4.084 10.971 1.00 96.81 165 ARG A N 1
ATOM 1307 C CA . ARG A 1 165 ? -4.987 -4.868 9.738 1.00 96.81 165 ARG A CA 1
ATOM 1308 C C . ARG A 1 165 ? -4.842 -3.983 8.502 1.00 96.81 165 ARG A C 1
ATOM 1310 O O . ARG A 1 165 ? -4.043 -4.275 7.620 1.00 96.81 165 ARG A O 1
ATOM 1317 N N . ILE A 1 166 ? -5.619 -2.902 8.409 1.00 96.38 166 ILE A N 1
ATOM 1318 C CA . ILE A 1 166 ? -5.478 -1.931 7.315 1.00 96.38 166 ILE A CA 1
ATOM 1319 C C . ILE A 1 166 ? -4.115 -1.239 7.403 1.00 96.38 166 ILE A C 1
ATOM 1321 O O . ILE A 1 166 ? -3.444 -1.097 6.385 1.00 96.38 166 ILE A O 1
ATOM 1325 N N . LYS A 1 167 ? -3.681 -0.845 8.607 1.00 95.88 167 LYS A N 1
ATOM 1326 C CA . LYS A 1 167 ? -2.366 -0.238 8.835 1.00 95.88 167 LYS A CA 1
ATOM 1327 C C . LYS A 1 167 ? -1.238 -1.154 8.367 1.00 95.88 167 LYS A C 1
ATOM 1329 O O . LYS A 1 167 ? -0.373 -0.689 7.636 1.00 95.88 167 LYS A O 1
ATOM 1334 N N . GLU A 1 168 ? -1.272 -2.426 8.752 1.00 96.31 168 GLU A N 1
ATOM 1335 C CA . GLU A 1 168 ? -0.313 -3.449 8.318 1.00 96.31 168 GLU A CA 1
ATOM 1336 C C . GLU A 1 168 ? -0.257 -3.539 6.787 1.00 96.31 168 GLU A C 1
ATOM 1338 O O . GLU A 1 168 ? 0.784 -3.277 6.190 1.00 96.31 168 GLU A O 1
ATOM 1343 N N . LYS A 1 169 ? -1.412 -3.734 6.135 1.00 96.88 169 LYS A N 1
ATOM 1344 C CA . LYS A 1 169 ? -1.500 -3.789 4.667 1.00 96.88 169 LYS A CA 1
ATOM 1345 C C . LYS A 1 169 ? -0.972 -2.529 3.979 1.00 96.88 169 LYS A C 1
ATOM 1347 O O . LYS A 1 169 ? -0.375 -2.617 2.910 1.00 96.88 169 LYS A O 1
ATOM 1352 N N . LEU A 1 170 ? -1.208 -1.349 4.550 1.00 97.69 170 LEU A N 1
ATOM 1353 C CA . LEU A 1 170 ? -0.707 -0.088 4.003 1.00 97.69 170 LEU A CA 1
ATOM 1354 C C . LEU A 1 170 ? 0.807 0.075 4.196 1.00 97.69 170 LEU A C 1
ATOM 1356 O O . LEU A 1 170 ? 1.455 0.687 3.347 1.00 97.69 170 LEU A O 1
ATOM 1360 N N . VAL A 1 171 ? 1.377 -0.450 5.284 1.00 96.25 171 VAL A N 1
ATOM 1361 C CA . VAL A 1 171 ? 2.834 -0.491 5.490 1.00 96.25 171 VAL A CA 1
ATOM 1362 C C . VAL A 1 171 ? 3.483 -1.405 4.454 1.00 96.25 171 VAL A C 1
ATOM 1364 O O . VAL A 1 171 ? 4.431 -0.976 3.794 1.00 96.25 171 VAL A O 1
ATOM 1367 N N . ASP A 1 172 ? 2.927 -2.595 4.239 1.00 96.56 172 ASP A N 1
ATOM 1368 C CA . ASP A 1 172 ? 3.414 -3.528 3.218 1.00 96.56 172 ASP A CA 1
ATOM 1369 C C . ASP A 1 172 ? 3.313 -2.916 1.820 1.00 96.56 172 ASP A C 1
ATOM 1371 O O . ASP A 1 172 ? 4.285 -2.897 1.063 1.00 96.56 172 ASP A O 1
ATOM 1375 N N . LEU A 1 173 ? 2.158 -2.325 1.494 1.00 97.25 173 LEU A N 1
ATOM 1376 C CA . LEU A 1 173 ? 1.946 -1.649 0.218 1.00 97.25 173 LEU A CA 1
ATOM 1377 C C . LEU A 1 173 ? 2.937 -0.497 0.019 1.00 97.25 173 LEU A C 1
ATOM 1379 O O . LEU A 1 173 ? 3.466 -0.330 -1.080 1.00 97.25 173 LEU A O 1
ATOM 1383 N N . LYS A 1 174 ? 3.227 0.286 1.066 1.00 97.00 174 LYS A N 1
ATOM 1384 C CA . LYS A 1 174 ? 4.251 1.338 1.017 1.00 97.00 174 LYS A CA 1
ATOM 1385 C C . LYS A 1 174 ? 5.625 0.753 0.691 1.00 97.00 174 LYS A C 1
ATOM 1387 O O . LYS A 1 174 ? 6.317 1.336 -0.137 1.00 97.00 174 LYS A O 1
ATOM 1392 N N . SER A 1 175 ? 6.007 -0.360 1.319 1.00 95.50 175 SER A N 1
ATOM 1393 C CA . SER A 1 175 ? 7.289 -1.025 1.056 1.00 95.50 175 SER A CA 1
ATOM 1394 C C . SER A 1 175 ? 7.389 -1.464 -0.402 1.00 95.50 175 SER A C 1
ATOM 1396 O O . SER A 1 175 ? 8.283 -1.019 -1.113 1.00 95.50 175 SER A O 1
ATOM 1398 N N . VAL A 1 176 ? 6.400 -2.223 -0.885 1.00 95.50 176 VAL A N 1
ATOM 1399 C CA . VAL A 1 176 ? 6.361 -2.704 -2.276 1.00 95.50 176 VAL A CA 1
ATOM 1400 C C . VAL A 1 176 ? 6.378 -1.540 -3.273 1.00 95.50 176 VAL A C 1
ATOM 1402 O O . VAL A 1 176 ? 7.031 -1.616 -4.311 1.00 95.50 176 VAL A O 1
ATOM 1405 N N . THR A 1 177 ? 5.699 -0.434 -2.959 1.00 95.50 177 THR A N 1
ATOM 1406 C CA . THR A 1 177 ? 5.695 0.761 -3.817 1.00 95.50 177 THR A CA 1
ATOM 1407 C C . THR A 1 177 ? 7.073 1.434 -3.871 1.00 95.50 177 THR A C 1
ATOM 1409 O O . THR A 1 177 ? 7.473 1.889 -4.939 1.00 95.50 177 THR A O 1
ATOM 1412 N N . LEU A 1 178 ? 7.819 1.489 -2.759 1.00 93.38 178 LEU A N 1
ATOM 1413 C CA . LEU A 1 178 ? 9.191 2.025 -2.729 1.00 93.38 178 LEU A CA 1
ATOM 1414 C C . LEU A 1 178 ? 10.169 1.145 -3.520 1.00 93.38 178 LEU A C 1
ATOM 1416 O O . LEU A 1 178 ? 11.019 1.664 -4.252 1.00 93.38 178 LEU A O 1
ATOM 1420 N N . ASP A 1 179 ? 10.024 -0.176 -3.416 1.00 89.50 179 ASP A N 1
ATOM 1421 C CA . ASP A 1 179 ? 10.826 -1.126 -4.191 1.00 89.50 179 ASP A CA 1
ATOM 1422 C C . ASP A 1 179 ? 10.547 -0.964 -5.693 1.00 89.50 179 ASP A C 1
ATOM 1424 O O . ASP A 1 179 ? 11.474 -0.827 -6.498 1.00 89.50 179 ASP A O 1
ATOM 1428 N N . ALA A 1 180 ? 9.267 -0.871 -6.075 1.00 92.06 180 ALA A N 1
ATOM 1429 C CA . ALA A 1 180 ? 8.847 -0.633 -7.455 1.00 92.06 180 ALA A CA 1
ATOM 1430 C C . ALA A 1 180 ? 9.327 0.724 -7.997 1.00 92.06 180 ALA A C 1
ATOM 1432 O O . ALA A 1 180 ? 9.764 0.812 -9.148 1.00 92.06 180 ALA A O 1
ATOM 1433 N N . GLU A 1 181 ? 9.287 1.782 -7.182 1.00 91.06 181 GLU A N 1
ATOM 1434 C CA . GLU A 1 181 ? 9.804 3.104 -7.545 1.00 91.06 181 GLU A CA 1
ATOM 1435 C C . GLU A 1 181 ? 11.306 3.029 -7.852 1.00 91.06 181 GLU A C 1
ATOM 1437 O O . GLU A 1 181 ? 11.769 3.537 -8.876 1.00 91.06 181 GLU A O 1
ATOM 1442 N N . THR A 1 182 ? 12.067 2.352 -6.991 1.00 88.12 182 THR A N 1
ATOM 1443 C CA . THR A 1 182 ? 13.516 2.178 -7.151 1.00 88.12 182 THR A CA 1
ATOM 1444 C C . THR A 1 182 ? 13.840 1.374 -8.410 1.00 88.12 182 THR A C 1
ATOM 1446 O O . THR A 1 182 ? 14.658 1.803 -9.228 1.00 88.12 182 THR A O 1
ATOM 1449 N N . ALA A 1 183 ? 13.151 0.250 -8.623 1.00 86.94 183 ALA A N 1
ATOM 1450 C CA . ALA A 1 183 ? 13.312 -0.575 -9.818 1.00 86.94 183 ALA A CA 1
ATOM 1451 C C . ALA A 1 183 ? 12.990 0.208 -11.105 1.00 86.94 183 ALA A C 1
ATOM 1453 O O . ALA A 1 183 ? 13.752 0.167 -12.074 1.00 86.94 183 ALA A O 1
ATOM 1454 N N . THR A 1 184 ? 11.909 0.991 -11.100 1.00 91.12 184 THR A N 1
ATOM 1455 C CA . THR A 1 184 ? 11.502 1.804 -12.255 1.00 91.12 184 THR A CA 1
ATOM 1456 C C . THR A 1 184 ? 12.493 2.935 -12.533 1.00 91.12 184 THR A C 1
ATOM 1458 O O . THR A 1 184 ? 12.807 3.206 -13.691 1.00 91.12 184 THR A O 1
ATOM 1461 N N . LYS A 1 185 ? 13.053 3.574 -11.497 1.00 87.94 185 LYS A N 1
ATOM 1462 C CA . LYS A 1 185 ? 14.114 4.584 -11.653 1.00 87.94 185 LYS A CA 1
ATOM 1463 C C . LYS A 1 185 ? 15.365 4.002 -12.315 1.00 87.94 185 LYS A C 1
ATOM 1465 O O . LYS A 1 185 ? 15.914 4.638 -13.217 1.00 87.94 185 LYS A O 1
ATOM 1470 N N . ASN A 1 186 ? 15.767 2.790 -11.931 1.00 84.25 186 ASN A N 1
ATOM 1471 C CA . ASN A 1 186 ? 16.884 2.085 -12.566 1.00 84.25 186 ASN A CA 1
ATOM 1472 C C . ASN A 1 186 ? 16.584 1.771 -14.041 1.00 84.25 186 ASN A C 1
ATOM 1474 O O . ASN A 1 186 ? 17.417 2.025 -14.914 1.00 84.25 186 ASN A O 1
ATOM 1478 N N . LEU A 1 187 ? 15.369 1.300 -14.341 1.00 90.50 187 LEU A N 1
ATOM 1479 C CA . LEU A 1 187 ? 14.922 1.053 -15.714 1.00 90.50 187 LEU A CA 1
ATOM 1480 C C . LEU A 1 187 ? 14.912 2.341 -16.555 1.00 90.50 187 LEU A C 1
ATOM 1482 O O . LEU A 1 187 ? 15.382 2.355 -17.693 1.00 90.50 187 LEU A O 1
ATOM 1486 N N . ARG A 1 188 ? 14.453 3.454 -15.974 1.00 89.94 188 ARG A N 1
ATOM 1487 C CA . ARG A 1 188 ? 14.469 4.778 -16.607 1.00 89.94 188 ARG A CA 1
ATOM 1488 C C . ARG A 1 188 ? 15.887 5.217 -16.964 1.00 89.94 188 ARG A C 1
ATOM 1490 O O . ARG A 1 188 ? 16.098 5.744 -18.053 1.00 89.94 188 ARG A O 1
ATOM 1497 N N . GLN A 1 189 ? 16.856 5.004 -16.073 1.00 86.69 189 GLN A N 1
ATOM 1498 C CA . GLN A 1 189 ? 18.259 5.332 -16.331 1.00 86.69 189 GLN A CA 1
ATOM 1499 C C . GLN A 1 189 ? 18.836 4.487 -17.474 1.00 86.69 189 GLN A C 1
ATOM 1501 O O . GLN A 1 189 ? 19.492 5.030 -18.366 1.00 86.69 189 GLN A O 1
ATOM 1506 N N . LEU A 1 190 ? 18.562 3.179 -17.479 1.00 89.06 190 LEU A N 1
ATOM 1507 C CA . LEU A 1 190 ? 18.998 2.279 -18.546 1.00 89.06 190 LEU A CA 1
ATOM 1508 C C . LEU A 1 190 ? 18.454 2.721 -19.912 1.00 89.06 190 LEU A C 1
ATOM 1510 O O . LEU A 1 190 ? 19.219 2.863 -20.867 1.00 89.06 190 LEU A O 1
ATOM 1514 N N . TRP A 1 191 ? 17.153 2.996 -20.000 1.00 93.62 191 TRP A N 1
ATOM 1515 C CA . TRP A 1 191 ? 16.523 3.467 -21.236 1.00 93.62 191 TRP A CA 1
ATOM 1516 C C . TRP A 1 191 ? 16.928 4.874 -21.641 1.00 93.62 191 TRP A C 1
ATOM 1518 O O . TRP A 1 191 ? 16.990 5.154 -22.834 1.00 93.62 191 TRP A O 1
ATOM 1528 N N . ASN A 1 192 ? 17.264 5.751 -20.694 1.00 92.06 192 ASN A N 1
ATOM 1529 C CA . ASN A 1 192 ? 17.865 7.030 -21.048 1.00 92.06 192 ASN A CA 1
ATOM 1530 C C . ASN A 1 192 ? 19.201 6.830 -21.777 1.00 92.06 192 ASN A C 1
ATOM 1532 O O . ASN A 1 192 ? 19.417 7.443 -22.817 1.00 92.06 192 ASN A O 1
ATOM 1536 N N . SER A 1 193 ? 20.050 5.925 -21.279 1.00 91.62 193 SER A N 1
ATOM 1537 C CA . SER A 1 193 ? 21.328 5.604 -21.923 1.00 91.62 193 SER A CA 1
ATOM 1538 C C . SER A 1 193 ? 21.139 4.987 -23.313 1.00 91.62 193 SER A C 1
ATOM 1540 O O . SER A 1 193 ? 21.855 5.348 -24.241 1.00 91.62 193 SER A O 1
ATOM 1542 N N . ILE A 1 194 ? 20.163 4.091 -23.490 1.00 93.38 194 ILE A N 1
ATOM 1543 C CA . ILE A 1 194 ? 19.882 3.499 -24.808 1.00 93.38 194 ILE A CA 1
ATOM 1544 C C . ILE A 1 194 ? 19.335 4.536 -25.783 1.00 93.38 194 ILE A C 1
ATOM 1546 O O . ILE A 1 194 ? 19.796 4.594 -26.921 1.00 93.38 194 ILE A O 1
ATOM 1550 N N . LEU A 1 195 ? 18.448 5.423 -25.330 1.00 94.69 195 LEU A N 1
ATOM 1551 C CA . LEU A 1 195 ? 17.961 6.518 -26.159 1.00 94.69 195 LEU A CA 1
ATOM 1552 C C . LEU A 1 195 ? 19.097 7.439 -26.628 1.00 94.69 195 LEU A C 1
ATOM 1554 O O . LEU A 1 195 ? 19.102 7.862 -27.781 1.00 94.69 195 LEU A O 1
ATOM 1558 N N . GLU A 1 196 ? 20.062 7.746 -25.759 1.00 95.62 196 GLU A N 1
ATOM 1559 C CA . GLU A 1 196 ? 21.241 8.542 -26.122 1.00 95.62 196 GLU A CA 1
ATOM 1560 C C . GLU A 1 196 ? 22.069 7.870 -27.226 1.00 95.62 196 GLU A C 1
ATOM 1562 O O . GLU A 1 196 ? 22.458 8.539 -28.186 1.00 95.62 196 GLU A O 1
ATOM 1567 N N . PHE A 1 197 ? 22.273 6.550 -27.157 1.00 93.12 197 PHE A N 1
ATOM 1568 C CA . PHE A 1 197 ? 22.972 5.807 -28.209 1.00 93.12 197 PHE A CA 1
ATOM 1569 C C . PHE A 1 197 ? 22.201 5.764 -29.527 1.00 93.12 197 PHE A C 1
ATOM 1571 O O . PHE A 1 197 ? 22.797 5.988 -30.582 1.00 93.12 197 PHE A O 1
ATOM 1578 N N . VAL A 1 198 ? 20.884 5.536 -29.490 1.00 93.44 198 VAL A N 1
ATOM 1579 C CA . VAL A 1 198 ? 20.056 5.546 -30.705 1.00 93.44 198 VAL A CA 1
ATOM 1580 C C . VAL A 1 198 ? 20.071 6.937 -31.348 1.00 93.44 198 VAL A C 1
ATOM 1582 O O . VAL A 1 198 ? 20.268 7.051 -32.557 1.00 93.44 198 VAL A O 1
ATOM 1585 N N . LYS A 1 199 ? 19.982 8.012 -30.551 1.00 96.00 199 LYS A N 1
ATOM 1586 C CA . LYS A 1 199 ? 20.117 9.397 -31.039 1.00 96.00 199 LYS A CA 1
ATOM 1587 C C . LYS A 1 199 ? 21.485 9.672 -31.657 1.00 96.00 199 LYS A C 1
ATOM 1589 O O . LYS A 1 199 ? 21.558 10.331 -32.692 1.00 96.00 199 LYS A O 1
ATOM 1594 N N . ALA A 1 200 ? 22.561 9.166 -31.055 1.00 93.94 200 ALA A N 1
ATOM 1595 C CA . ALA A 1 200 ? 23.909 9.297 -31.604 1.00 93.94 200 ALA A CA 1
ATOM 1596 C C . ALA A 1 200 ? 24.059 8.556 -32.945 1.00 93.94 200 ALA A C 1
ATOM 1598 O O . ALA A 1 200 ? 24.611 9.118 -33.893 1.00 93.94 200 ALA A O 1
ATOM 1599 N N . SER A 1 201 ? 23.523 7.336 -33.051 1.00 91.50 201 SER A N 1
ATOM 1600 C CA . SER A 1 201 ? 23.506 6.565 -34.300 1.00 91.50 201 SER A CA 1
ATOM 1601 C C . SER A 1 201 ? 22.697 7.277 -35.386 1.00 91.50 201 SER A C 1
ATOM 1603 O O . SER A 1 201 ? 23.204 7.489 -36.488 1.00 91.50 201 SER A O 1
ATOM 1605 N N . LYS A 1 202 ? 21.491 7.757 -35.050 1.00 93.19 202 LYS A N 1
ATOM 1606 C CA . LYS A 1 202 ? 20.634 8.529 -35.958 1.00 93.19 202 LYS A CA 1
ATOM 1607 C C . LYS A 1 202 ? 21.322 9.791 -36.467 1.00 93.19 202 LYS A C 1
ATOM 1609 O O . LYS A 1 202 ? 21.352 10.034 -37.668 1.00 93.19 202 LYS A O 1
ATOM 1614 N N . LYS A 1 203 ? 21.934 10.565 -35.568 1.00 92.44 203 LYS A N 1
ATOM 1615 C CA . LYS A 1 203 ? 22.681 11.770 -35.941 1.00 92.44 203 LYS A CA 1
ATOM 1616 C C . LYS A 1 203 ? 23.847 11.452 -36.879 1.00 92.44 203 LYS A C 1
ATOM 1618 O O . LYS A 1 203 ? 24.114 12.225 -37.790 1.00 92.44 203 LYS A O 1
ATOM 1623 N N . SER A 1 204 ? 24.551 10.341 -36.664 1.00 89.88 204 SER A N 1
ATOM 1624 C CA . SER A 1 204 ? 25.617 9.897 -37.571 1.00 89.88 204 SER A CA 1
ATOM 1625 C C . SER A 1 204 ? 25.068 9.475 -38.935 1.00 89.88 204 SER A C 1
ATOM 1627 O O . SER A 1 204 ? 25.682 9.805 -39.946 1.00 89.88 204 SER A O 1
ATOM 1629 N N . ALA A 1 205 ? 23.907 8.814 -38.968 1.00 88.19 205 ALA A N 1
ATOM 1630 C CA . ALA A 1 205 ? 23.246 8.385 -40.198 1.00 88.19 205 ALA A CA 1
ATOM 1631 C C . ALA A 1 205 ? 22.805 9.584 -41.049 1.00 88.19 205 ALA A C 1
ATOM 1633 O O . ALA A 1 205 ? 23.026 9.587 -42.254 1.00 88.19 205 ALA A O 1
ATOM 1634 N N . ASP A 1 206 ? 22.306 10.647 -40.413 1.00 87.50 206 ASP A N 1
ATOM 1635 C CA . ASP A 1 206 ? 21.904 11.889 -41.093 1.00 87.50 206 ASP A CA 1
ATOM 1636 C C . ASP A 1 206 ? 23.058 12.613 -41.803 1.00 87.50 206 ASP A C 1
ATOM 1638 O O . ASP A 1 206 ? 22.826 13.423 -42.699 1.00 87.50 206 ASP A O 1
ATOM 1642 N N . ASN A 1 207 ? 24.307 12.326 -41.421 1.00 85.25 207 ASN A N 1
ATOM 1643 C CA . ASN A 1 207 ? 25.494 12.899 -42.058 1.00 85.25 207 ASN A CA 1
ATOM 1644 C C . ASN A 1 207 ? 25.997 12.072 -43.256 1.00 85.25 207 ASN A C 1
ATOM 1646 O O . ASN A 1 207 ? 26.943 12.491 -43.922 1.00 85.25 207 ASN A O 1
ATOM 1650 N N . ILE A 1 208 ? 25.397 10.911 -43.541 1.00 83.50 208 ILE A N 1
ATOM 1651 C CA . ILE A 1 208 ? 25.732 10.092 -44.710 1.00 83.50 208 ILE A CA 1
ATOM 1652 C C . ILE A 1 208 ? 24.876 10.563 -45.890 1.00 83.50 208 ILE A C 1
ATOM 1654 O O . ILE A 1 208 ? 23.667 10.354 -45.920 1.00 83.50 208 ILE A O 1
ATOM 1658 N N . ASN A 1 209 ? 25.510 11.197 -46.876 1.00 75.94 209 ASN A N 1
ATOM 1659 C CA . ASN A 1 209 ? 24.874 11.632 -48.120 1.00 75.94 209 ASN A CA 1
ATOM 1660 C C . ASN A 1 209 ? 25.799 11.369 -49.321 1.00 75.94 209 ASN A C 1
ATOM 1662 O O . ASN A 1 209 ? 26.980 11.085 -49.142 1.00 75.94 209 ASN A O 1
ATOM 1666 N N . ASP A 1 210 ? 25.284 11.503 -50.545 1.00 67.56 210 ASP A N 1
ATOM 1667 C CA . ASP A 1 210 ? 26.024 11.177 -51.778 1.00 67.56 210 ASP A CA 1
ATOM 1668 C C . ASP A 1 210 ? 27.252 12.072 -52.048 1.00 67.56 210 ASP A C 1
ATOM 1670 O O . ASP A 1 210 ? 28.001 11.813 -52.986 1.00 67.56 210 ASP A O 1
ATOM 1674 N N . THR A 1 211 ? 27.471 13.127 -51.254 1.00 66.00 211 THR A N 1
ATOM 1675 C CA . THR A 1 211 ? 28.570 14.092 -51.443 1.00 66.00 211 THR A CA 1
ATOM 1676 C C . THR A 1 211 ? 29.802 13.799 -50.584 1.00 66.00 211 THR A C 1
ATOM 1678 O O . THR A 1 211 ? 30.815 14.489 -50.701 1.00 66.00 211 THR A O 1
ATOM 1681 N N . VAL A 1 212 ? 29.747 12.787 -49.710 1.00 73.12 212 VAL A N 1
ATOM 1682 C CA . VAL A 1 212 ? 30.886 12.432 -48.854 1.00 73.12 212 VAL A CA 1
ATOM 1683 C C . VAL A 1 212 ? 31.878 11.537 -49.601 1.00 73.12 212 VAL A C 1
ATOM 1685 O O . VAL A 1 212 ? 31.500 10.596 -50.297 1.00 73.12 212 VAL A O 1
ATOM 1688 N N . SER A 1 213 ? 33.178 11.784 -49.415 1.00 77.69 213 SER A N 1
ATOM 1689 C CA . SER A 1 213 ? 34.213 10.874 -49.917 1.00 77.69 213 SER A CA 1
ATOM 1690 C C . SER A 1 213 ? 34.090 9.495 -49.258 1.00 77.69 213 SER A C 1
ATOM 1692 O O . SER A 1 213 ? 33.626 9.384 -48.123 1.00 77.69 213 SER A O 1
ATOM 1694 N N . LEU A 1 214 ? 34.566 8.428 -49.907 1.00 77.75 214 LEU A N 1
ATOM 1695 C CA . LEU A 1 214 ? 34.490 7.072 -49.340 1.00 77.75 214 LEU A CA 1
ATOM 1696 C C . LEU A 1 214 ? 35.174 6.951 -47.966 1.00 77.75 214 LEU A C 1
ATOM 1698 O O . LEU A 1 214 ? 34.692 6.229 -47.097 1.00 77.75 214 LEU A O 1
ATOM 1702 N N . GLY A 1 215 ? 36.269 7.683 -47.740 1.00 77.19 215 GLY A N 1
ATOM 1703 C CA . GLY A 1 215 ? 36.919 7.736 -46.427 1.00 77.19 215 GLY A CA 1
ATOM 1704 C C . GLY A 1 215 ? 36.012 8.339 -45.348 1.00 77.19 215 GLY A C 1
ATOM 1705 O O . GLY A 1 215 ? 35.916 7.794 -44.247 1.00 77.19 215 GLY A O 1
ATOM 1706 N N . LEU A 1 216 ? 35.298 9.420 -45.681 1.00 78.56 216 LEU A N 1
ATOM 1707 C CA . LEU A 1 216 ? 34.304 10.038 -44.801 1.00 78.56 216 LEU A CA 1
ATOM 1708 C C . LEU A 1 216 ? 33.069 9.146 -44.622 1.00 78.56 216 LEU A C 1
ATOM 1710 O O . LEU A 1 216 ? 32.591 9.011 -43.499 1.00 78.56 216 LEU A O 1
ATOM 1714 N N . PHE A 1 217 ? 32.606 8.468 -45.677 1.00 83.81 217 PHE A N 1
ATOM 1715 C CA . PHE A 1 217 ? 31.540 7.466 -45.593 1.00 83.81 217 PHE A CA 1
ATOM 1716 C C . PHE A 1 217 ? 31.890 6.368 -44.584 1.00 83.81 217 PHE A C 1
ATOM 1718 O O . PHE A 1 217 ? 31.122 6.124 -43.659 1.00 83.81 217 PHE A O 1
ATOM 1725 N N . ILE A 1 218 ? 33.070 5.744 -44.707 1.00 84.56 218 ILE A N 1
ATOM 1726 C CA . ILE A 1 218 ? 33.521 4.688 -43.786 1.00 84.56 218 ILE A CA 1
ATOM 1727 C C . ILE A 1 218 ? 33.579 5.216 -42.349 1.00 84.56 218 ILE A C 1
ATOM 1729 O O . ILE A 1 218 ? 33.197 4.509 -41.414 1.00 84.56 218 ILE A O 1
ATOM 1733 N N . HIS A 1 219 ? 34.051 6.448 -42.154 1.00 85.62 219 HIS A N 1
ATOM 1734 C CA . HIS A 1 219 ? 34.094 7.073 -40.836 1.00 85.62 219 HIS A CA 1
ATOM 1735 C C . HIS A 1 219 ? 32.691 7.274 -40.243 1.00 85.62 219 HIS A C 1
ATOM 1737 O O . HIS A 1 219 ? 32.427 6.804 -39.136 1.00 85.62 219 HIS A O 1
ATOM 1743 N N . HIS A 1 220 ? 31.773 7.905 -40.979 1.00 84.06 220 HIS A N 1
ATOM 1744 C CA . HIS A 1 220 ? 30.400 8.123 -40.522 1.00 84.06 220 HIS A CA 1
ATOM 1745 C C . HIS A 1 220 ? 29.653 6.810 -40.301 1.00 84.06 220 HIS A C 1
ATOM 1747 O O . HIS A 1 220 ? 28.973 6.659 -39.291 1.00 84.06 220 HIS A O 1
ATOM 1753 N N . PHE A 1 221 ? 29.837 5.825 -41.177 1.00 86.75 221 PHE A N 1
ATOM 1754 C CA . PHE A 1 221 ? 29.216 4.515 -41.032 1.00 86.75 221 PHE A CA 1
ATOM 1755 C C . PHE A 1 221 ? 29.706 3.776 -39.779 1.00 86.75 221 PHE A C 1
ATOM 1757 O O . PHE A 1 221 ? 28.905 3.178 -39.064 1.00 86.75 221 PHE A O 1
ATOM 1764 N N . LYS A 1 222 ? 30.995 3.883 -39.426 1.00 89.12 222 LYS A N 1
ATOM 1765 C CA . LYS A 1 222 ? 31.481 3.391 -38.124 1.00 89.12 222 LYS A CA 1
ATOM 1766 C C . LYS A 1 222 ? 30.743 4.068 -36.969 1.00 89.12 222 LYS A C 1
ATOM 1768 O O . LYS A 1 222 ? 30.265 3.379 -36.075 1.00 89.12 222 LYS A O 1
ATOM 1773 N N . LEU A 1 223 ? 30.580 5.390 -37.013 1.00 90.69 223 LEU A N 1
ATOM 1774 C CA . LEU A 1 223 ? 29.844 6.139 -35.986 1.00 90.69 223 LEU A CA 1
ATOM 1775 C C . LEU A 1 223 ? 28.342 5.801 -35.929 1.00 90.69 223 LEU A C 1
ATOM 1777 O O . LEU A 1 223 ? 27.731 5.948 -34.872 1.00 90.69 223 LEU A O 1
ATOM 1781 N N . VAL A 1 224 ? 27.749 5.322 -37.027 1.00 90.00 224 VAL A N 1
ATOM 1782 C CA . VAL A 1 224 ? 26.387 4.764 -37.035 1.00 90.00 224 VAL A CA 1
ATOM 1783 C C . VAL A 1 224 ? 26.337 3.443 -36.274 1.00 90.00 224 VAL A C 1
ATOM 1785 O O . VAL A 1 224 ? 25.415 3.246 -35.486 1.00 90.00 224 VAL A O 1
ATOM 1788 N N . VAL A 1 225 ? 27.313 2.553 -36.480 1.00 89.88 225 VAL A N 1
ATOM 1789 C CA . VAL A 1 225 ? 27.295 1.173 -35.964 1.00 89.88 225 VAL A CA 1
ATOM 1790 C C . VAL A 1 225 ? 27.795 1.052 -34.519 1.00 89.88 225 VAL A C 1
ATOM 1792 O O . VAL A 1 225 ? 27.236 0.260 -33.763 1.00 89.88 225 VAL A O 1
ATOM 1795 N N . GLU A 1 226 ? 28.810 1.815 -34.098 1.00 92.06 226 GLU A N 1
ATOM 1796 C CA . GLU A 1 226 ? 29.389 1.688 -32.744 1.00 92.06 226 GLU A CA 1
ATOM 1797 C C . GLU A 1 226 ? 28.351 1.808 -31.603 1.00 92.06 226 GLU A C 1
ATOM 1799 O O . GLU A 1 226 ? 28.364 0.955 -30.712 1.00 92.06 226 GLU A O 1
ATOM 1804 N N . PRO A 1 227 ? 27.389 2.758 -31.619 1.00 92.38 227 PRO A N 1
ATOM 1805 C CA . PRO A 1 227 ? 26.355 2.834 -30.584 1.00 92.38 227 PRO A CA 1
ATOM 1806 C C . PRO A 1 227 ? 25.504 1.559 -30.453 1.00 92.38 227 PRO A C 1
ATOM 1808 O O . PRO A 1 227 ? 25.084 1.221 -29.348 1.00 92.38 227 PRO A O 1
ATOM 1811 N N . TRP A 1 228 ? 25.284 0.811 -31.542 1.00 92.00 228 TRP A N 1
ATOM 1812 C CA . TRP A 1 228 ? 24.508 -0.438 -31.513 1.00 92.00 228 TRP A CA 1
ATOM 1813 C C . TRP A 1 228 ? 25.209 -1.555 -30.742 1.00 92.00 228 TRP A C 1
ATOM 1815 O O . TRP A 1 228 ? 24.536 -2.371 -30.114 1.00 92.00 228 TRP A O 1
ATOM 1825 N N . ARG A 1 229 ? 26.548 -1.562 -30.710 1.00 90.12 229 ARG A N 1
ATOM 1826 C CA . ARG A 1 229 ? 27.311 -2.509 -29.881 1.00 90.12 229 ARG A CA 1
ATOM 1827 C C . ARG A 1 229 ? 27.118 -2.232 -28.393 1.00 90.12 229 ARG A C 1
ATOM 1829 O O . ARG A 1 229 ? 26.949 -3.162 -27.606 1.00 90.12 229 ARG A O 1
ATOM 1836 N N . GLU A 1 230 ? 27.096 -0.959 -28.008 1.00 89.56 230 GLU A N 1
ATOM 1837 C CA . GLU A 1 230 ? 26.842 -0.560 -26.621 1.00 89.56 230 GLU A CA 1
ATOM 1838 C C . GLU A 1 230 ? 25.391 -0.825 -26.203 1.00 89.56 230 GLU A C 1
ATOM 1840 O O . GLU A 1 230 ? 25.153 -1.296 -25.086 1.00 89.56 230 GLU A O 1
ATOM 1845 N N . ILE A 1 231 ? 24.426 -0.596 -27.104 1.00 89.38 231 ILE A N 1
ATOM 1846 C CA . ILE A 1 231 ? 23.025 -0.984 -26.893 1.00 89.38 231 ILE A CA 1
ATOM 1847 C C . ILE A 1 231 ? 22.941 -2.492 -26.649 1.00 89.38 231 ILE A C 1
ATOM 1849 O O . ILE A 1 231 ? 22.430 -2.888 -25.604 1.00 89.38 231 ILE A O 1
ATOM 1853 N N . GLN A 1 232 ? 23.512 -3.313 -27.539 1.00 87.94 232 GLN A N 1
ATOM 1854 C CA . GLN A 1 232 ? 23.499 -4.773 -27.417 1.00 87.94 232 GLN A CA 1
ATOM 1855 C C . GLN A 1 232 ? 24.070 -5.237 -26.071 1.00 87.94 232 GLN A C 1
ATOM 1857 O O . GLN A 1 232 ? 23.416 -5.969 -25.332 1.00 87.94 232 GLN A O 1
ATOM 1862 N N . LYS A 1 233 ? 25.259 -4.752 -25.698 1.00 87.81 233 LYS A N 1
ATOM 1863 C CA . LYS A 1 233 ? 25.905 -5.105 -24.426 1.00 87.81 233 LYS A CA 1
ATOM 1864 C C . LYS A 1 233 ? 25.021 -4.785 -23.216 1.00 87.81 233 LYS A C 1
ATOM 1866 O O . LYS A 1 233 ? 24.952 -5.570 -22.269 1.00 87.81 233 LYS A O 1
ATOM 1871 N N . LYS A 1 234 ? 24.351 -3.628 -23.225 1.00 84.94 234 LYS A N 1
ATOM 1872 C CA . LYS A 1 234 ? 23.446 -3.209 -22.144 1.00 84.94 234 LYS A CA 1
ATOM 1873 C C . LYS A 1 234 ? 22.166 -4.039 -22.113 1.00 84.94 234 LYS A C 1
ATOM 1875 O O . LYS A 1 234 ? 21.737 -4.431 -21.028 1.00 84.94 234 LYS A O 1
ATOM 1880 N N . THR A 1 235 ? 21.569 -4.326 -23.268 1.00 85.75 235 THR A N 1
ATOM 1881 C CA . THR A 1 235 ? 20.348 -5.134 -23.347 1.00 85.75 235 THR A CA 1
ATOM 1882 C C . THR A 1 235 ? 20.606 -6.594 -22.999 1.00 85.75 235 THR A C 1
ATOM 1884 O O . THR A 1 235 ? 19.779 -7.191 -22.323 1.00 85.75 235 THR A O 1
ATOM 1887 N N . ASP A 1 236 ? 21.761 -7.157 -23.355 1.00 83.88 236 ASP A N 1
ATOM 1888 C CA . ASP A 1 236 ? 22.127 -8.536 -23.009 1.00 83.88 236 ASP A CA 1
ATOM 1889 C C . ASP A 1 236 ? 22.239 -8.725 -21.492 1.00 83.88 236 ASP A C 1
ATOM 1891 O O . ASP A 1 236 ? 21.690 -9.677 -20.929 1.00 83.88 236 ASP A O 1
ATOM 1895 N N . LEU A 1 237 ? 22.891 -7.778 -20.805 1.00 83.69 237 LEU A N 1
ATOM 1896 C CA . LEU A 1 237 ? 22.951 -7.770 -19.343 1.00 83.69 237 LEU A CA 1
ATOM 1897 C C . LEU A 1 237 ? 21.550 -7.652 -18.729 1.00 83.69 237 LEU A C 1
ATOM 1899 O O . LEU A 1 237 ? 21.219 -8.368 -17.786 1.00 83.69 237 LEU A O 1
ATOM 1903 N N . PHE A 1 238 ? 20.719 -6.768 -19.275 1.00 84.25 238 PHE A N 1
ATOM 1904 C CA . PHE A 1 238 ? 19.354 -6.567 -18.805 1.00 84.25 238 PHE A CA 1
ATOM 1905 C C . PHE A 1 238 ? 18.481 -7.816 -18.983 1.00 84.25 238 PHE A C 1
ATOM 1907 O O . PHE A 1 238 ? 17.802 -8.229 -18.046 1.00 84.25 238 PHE A O 1
ATOM 1914 N N . ILE A 1 239 ? 18.549 -8.466 -20.148 1.00 83.88 239 ILE A N 1
ATOM 1915 C CA . ILE A 1 239 ? 17.849 -9.724 -20.436 1.00 83.88 239 ILE A CA 1
ATOM 1916 C C . ILE A 1 239 ? 18.283 -10.812 -19.453 1.00 83.88 239 ILE A C 1
ATOM 1918 O O . ILE A 1 239 ? 17.441 -11.577 -18.983 1.00 83.88 239 ILE A O 1
ATOM 1922 N N . LYS A 1 240 ? 19.578 -10.886 -19.121 1.00 82.25 240 LYS A N 1
ATOM 1923 C CA . LYS A 1 240 ? 20.086 -11.831 -18.122 1.00 82.25 240 LYS A CA 1
ATOM 1924 C C . LYS A 1 240 ? 19.458 -11.581 -16.747 1.00 82.25 240 LYS A C 1
ATOM 1926 O O . LYS A 1 240 ? 18.894 -12.510 -16.181 1.00 82.25 240 LYS A O 1
ATOM 1931 N N . ILE A 1 241 ? 19.478 -10.336 -16.268 1.00 83.81 241 ILE A N 1
ATOM 1932 C CA . ILE A 1 241 ? 18.881 -9.954 -14.976 1.00 83.81 241 ILE A CA 1
ATOM 1933 C C . ILE A 1 241 ? 17.378 -10.269 -14.950 1.00 83.81 241 ILE A C 1
ATOM 1935 O O . ILE A 1 241 ? 16.881 -10.824 -13.976 1.00 83.81 241 ILE A O 1
ATOM 1939 N N . PHE A 1 242 ? 16.646 -9.974 -16.029 1.00 81.44 242 PHE A N 1
ATOM 1940 C CA . PHE A 1 242 ? 15.213 -10.277 -16.116 1.00 81.44 242 PHE A CA 1
ATOM 1941 C C . PHE A 1 242 ? 14.922 -11.778 -16.103 1.00 81.44 242 PHE A C 1
ATOM 1943 O O . PHE A 1 242 ? 13.964 -12.206 -15.465 1.00 81.44 242 PHE A O 1
ATOM 1950 N N . LYS A 1 243 ? 15.746 -12.588 -16.779 1.00 84.19 243 LYS A N 1
ATOM 1951 C CA . LYS A 1 243 ? 15.623 -14.052 -16.743 1.00 84.19 243 LYS A CA 1
ATOM 1952 C C . LYS A 1 243 ? 15.884 -14.607 -15.346 1.00 84.19 243 LYS A C 1
ATOM 1954 O O . LYS A 1 243 ? 15.142 -15.478 -14.908 1.00 84.19 243 LYS A O 1
ATOM 1959 N N . GLU A 1 244 ? 16.910 -14.109 -14.662 1.00 83.62 244 GLU A N 1
ATOM 1960 C CA . GLU A 1 244 ? 17.226 -14.503 -13.285 1.00 83.62 244 GLU A CA 1
ATOM 1961 C C . GLU A 1 244 ? 16.077 -14.131 -12.335 1.00 83.62 244 GLU A C 1
ATOM 1963 O O . GLU A 1 244 ? 15.590 -14.988 -11.599 1.00 83.62 244 GLU A O 1
ATOM 1968 N N . ALA A 1 245 ? 15.557 -12.904 -12.436 1.00 80.50 245 ALA A N 1
ATOM 1969 C CA . ALA A 1 245 ? 14.418 -12.448 -11.641 1.00 80.50 245 ALA A CA 1
ATOM 1970 C C . ALA A 1 245 ? 13.132 -13.258 -11.913 1.00 80.50 245 ALA A C 1
ATOM 1972 O O . ALA A 1 245 ? 12.412 -13.605 -10.978 1.00 80.50 245 ALA A O 1
ATOM 1973 N N . ASP A 1 246 ? 12.839 -13.601 -13.173 1.00 78.62 246 ASP A N 1
ATOM 1974 C CA . ASP A 1 246 ? 11.685 -14.439 -13.538 1.00 78.62 246 ASP A CA 1
ATOM 1975 C C . ASP A 1 246 ? 11.814 -15.870 -12.984 1.00 78.62 246 ASP A C 1
ATOM 1977 O O . ASP A 1 246 ? 10.841 -16.449 -12.492 1.00 78.62 246 ASP A O 1
ATOM 1981 N N . GLN A 1 247 ? 13.021 -16.441 -13.010 1.00 88.06 247 GLN A N 1
ATOM 1982 C CA . GLN A 1 247 ? 13.294 -17.753 -12.422 1.00 88.06 247 GLN A CA 1
ATOM 1983 C C . GLN A 1 247 ? 13.117 -17.745 -10.902 1.00 88.06 247 GLN A C 1
ATOM 1985 O O . GLN A 1 247 ? 12.432 -18.620 -10.367 1.00 88.06 247 GLN A O 1
ATOM 1990 N N . GLU A 1 248 ? 13.683 -16.754 -10.215 1.00 79.50 248 GLU A N 1
ATOM 1991 C CA . GLU A 1 248 ? 13.546 -16.593 -8.766 1.00 79.50 248 GLU A CA 1
ATOM 1992 C C . GLU A 1 248 ? 12.079 -16.393 -8.360 1.00 79.50 248 GLU A C 1
ATOM 1994 O O . GLU A 1 248 ? 11.588 -17.033 -7.421 1.00 79.50 248 GLU A O 1
ATOM 1999 N N . TYR A 1 249 ? 11.344 -15.568 -9.113 1.00 81.38 249 TYR A N 1
ATOM 2000 C CA . TYR A 1 249 ? 9.918 -15.354 -8.897 1.00 81.38 249 TYR A CA 1
ATOM 2001 C C . TYR A 1 249 ? 9.134 -16.666 -9.003 1.00 81.38 249 TYR A C 1
ATOM 2003 O O . TYR A 1 249 ? 8.370 -16.999 -8.094 1.00 81.38 249 TYR A O 1
ATOM 2011 N N . LYS A 1 250 ? 9.359 -17.452 -10.065 1.00 84.81 250 LYS A N 1
ATOM 2012 C CA . LYS A 1 250 ? 8.701 -18.753 -10.270 1.00 84.81 250 LYS A CA 1
ATOM 2013 C C . LYS A 1 250 ? 9.021 -19.746 -9.155 1.00 84.81 250 LYS A C 1
ATOM 2015 O O . LYS A 1 250 ? 8.101 -20.373 -8.635 1.00 84.81 250 LYS A O 1
ATOM 2020 N N . GLN A 1 251 ? 10.286 -19.868 -8.754 1.00 82.88 251 GLN A N 1
ATOM 2021 C CA . GLN A 1 251 ? 10.698 -20.768 -7.669 1.00 82.88 251 GLN A CA 1
ATOM 2022 C C . GLN A 1 251 ? 10.031 -20.389 -6.342 1.00 82.88 251 GLN A C 1
ATOM 2024 O O . GLN A 1 251 ? 9.476 -21.243 -5.650 1.00 82.88 251 GLN A O 1
ATOM 2029 N N . THR A 1 252 ? 10.005 -19.097 -6.020 1.00 75.50 252 THR A N 1
ATOM 2030 C CA . THR A 1 252 ? 9.397 -18.592 -4.784 1.00 75.50 252 THR A CA 1
ATOM 2031 C C . THR A 1 252 ? 7.873 -18.762 -4.780 1.00 75.50 252 THR A C 1
ATOM 2033 O O . THR A 1 252 ? 7.295 -19.116 -3.750 1.00 75.50 252 THR A O 1
ATOM 2036 N N . HIS A 1 253 ? 7.203 -18.556 -5.920 1.00 69.62 253 HIS A N 1
ATOM 2037 C CA . HIS A 1 253 ? 5.751 -18.741 -6.039 1.00 69.62 253 HIS A CA 1
ATOM 2038 C C . HIS A 1 253 ? 5.332 -20.213 -5.960 1.00 69.62 253 HIS A C 1
ATOM 2040 O O . HIS A 1 253 ? 4.369 -20.541 -5.266 1.00 69.62 253 HIS A O 1
ATOM 2046 N N . VAL A 1 254 ? 6.066 -21.107 -6.629 1.00 68.56 254 VAL A N 1
ATOM 2047 C CA . VAL A 1 254 ? 5.818 -22.556 -6.571 1.00 68.56 254 VAL A CA 1
ATOM 2048 C C . VAL A 1 254 ? 6.025 -23.081 -5.148 1.00 68.56 254 VAL A C 1
ATOM 2050 O O . VAL A 1 254 ? 5.162 -23.793 -4.634 1.00 68.56 254 VAL A O 1
ATOM 2053 N N . ASN A 1 255 ? 7.093 -22.655 -4.466 1.00 63.31 255 ASN A N 1
ATOM 2054 C CA . ASN A 1 255 ? 7.353 -23.044 -3.078 1.00 63.31 255 ASN A CA 1
ATOM 2055 C C . ASN A 1 255 ? 6.257 -22.553 -2.116 1.00 63.31 255 ASN A C 1
ATOM 2057 O O . ASN A 1 255 ? 5.832 -23.305 -1.239 1.00 63.31 255 ASN A O 1
ATOM 2061 N N . LYS A 1 256 ? 5.740 -21.327 -2.296 1.00 64.94 256 LYS A N 1
ATOM 2062 C CA . LYS A 1 256 ? 4.610 -20.821 -1.494 1.00 64.94 256 LYS A CA 1
ATOM 2063 C C . LYS A 1 256 ? 3.336 -21.644 -1.693 1.00 64.94 256 LYS A C 1
ATOM 2065 O O . LYS A 1 256 ? 2.676 -21.956 -0.708 1.00 64.94 256 LYS A O 1
ATOM 2070 N N . MET A 1 257 ? 3.015 -22.036 -2.930 1.00 59.03 257 MET A N 1
ATOM 2071 C CA . MET A 1 257 ? 1.831 -22.857 -3.222 1.00 59.03 257 MET A CA 1
ATOM 2072 C C . MET A 1 257 ? 1.926 -24.269 -2.621 1.00 59.03 257 MET A C 1
ATOM 2074 O O . MET A 1 257 ? 0.934 -24.788 -2.104 1.00 59.03 257 MET A O 1
ATOM 2078 N N . GLN A 1 258 ? 3.118 -24.872 -2.619 1.00 55.94 258 GLN A N 1
ATOM 2079 C CA . GLN A 1 258 ? 3.354 -26.178 -1.990 1.00 55.94 258 GLN A CA 1
ATOM 2080 C C . GLN A 1 258 ? 3.233 -26.119 -0.459 1.00 55.94 258 GLN A C 1
ATOM 2082 O O . GLN A 1 258 ? 2.655 -27.019 0.149 1.00 55.94 258 GLN A O 1
ATOM 2087 N N . GLN A 1 259 ? 3.701 -25.037 0.171 1.00 53.81 259 GLN A N 1
ATOM 2088 C CA . GLN A 1 259 ? 3.586 -24.854 1.622 1.00 53.81 259 GLN A CA 1
ATOM 2089 C C . GLN A 1 259 ? 2.138 -24.650 2.085 1.00 53.81 259 GLN A C 1
ATOM 2091 O O . GLN A 1 259 ? 1.750 -25.213 3.109 1.00 53.81 259 GLN A O 1
ATOM 2096 N N . THR A 1 260 ? 1.317 -23.916 1.325 1.00 57.19 260 THR A N 1
ATOM 2097 C CA . THR A 1 260 ? -0.116 -23.743 1.631 1.00 57.19 260 THR A CA 1
ATOM 2098 C C . THR A 1 260 ? -0.934 -25.019 1.446 1.00 57.19 260 THR A C 1
ATOM 2100 O O . THR A 1 260 ? -1.907 -25.213 2.165 1.00 57.19 260 THR A O 1
ATOM 2103 N N . HIS A 1 261 ? -0.544 -25.916 0.533 1.00 51.72 261 HIS A N 1
ATOM 2104 C CA . HIS A 1 261 ? -1.195 -27.225 0.418 1.00 51.72 261 HIS A CA 1
ATOM 2105 C C . HIS A 1 261 ? -0.882 -28.125 1.617 1.00 51.72 261 HIS A C 1
ATOM 2107 O O . HIS A 1 261 ? -1.783 -28.771 2.137 1.00 51.72 261 HIS A O 1
ATOM 2113 N N . HIS A 1 262 ? 0.352 -28.099 2.126 1.00 47.28 262 HIS A N 1
ATOM 2114 C CA . HIS A 1 262 ? 0.740 -28.930 3.267 1.00 47.28 262 HIS A CA 1
ATOM 2115 C C . HIS A 1 262 ? 0.158 -28.451 4.613 1.00 47.28 262 HIS A C 1
ATOM 2117 O O . HIS A 1 262 ? -0.015 -29.250 5.524 1.00 47.28 262 HIS A O 1
ATOM 2123 N N . THR A 1 263 ? -0.188 -27.163 4.744 1.00 50.81 263 THR A N 1
ATOM 2124 C CA . THR A 1 263 ? -0.853 -26.620 5.950 1.00 50.81 263 THR A CA 1
ATOM 2125 C C . THR A 1 263 ? -2.376 -26.755 5.944 1.00 50.81 263 THR A C 1
ATOM 2127 O O . THR A 1 263 ? -2.988 -26.528 6.980 1.00 50.81 263 THR A O 1
ATOM 2130 N N . MET A 1 264 ? -2.999 -27.112 4.815 1.00 49.00 264 MET A N 1
ATOM 2131 C CA . MET A 1 264 ? -4.443 -27.394 4.746 1.00 49.00 264 MET A CA 1
ATOM 2132 C C . MET A 1 264 ? -4.782 -28.888 4.896 1.00 49.00 264 MET A C 1
ATOM 2134 O O . MET A 1 264 ? -5.960 -29.228 4.968 1.00 49.00 264 MET A O 1
ATOM 2138 N N . GLU A 1 265 ? -3.778 -29.769 4.941 1.00 47.03 265 GLU A N 1
ATOM 2139 C CA . GLU A 1 265 ? -3.939 -31.222 5.132 1.00 47.03 265 GLU A CA 1
ATOM 2140 C C . GLU A 1 265 ? -3.610 -31.701 6.565 1.00 47.03 265 GLU A C 1
ATOM 2142 O O . GLU A 1 265 ? -3.572 -32.907 6.815 1.00 47.03 265 GLU A O 1
ATOM 2147 N N . LEU A 1 266 ? -3.404 -30.776 7.511 1.00 43.38 266 LEU A N 1
ATOM 2148 C CA . LEU A 1 266 ? -3.206 -31.031 8.947 1.00 43.38 266 LEU A CA 1
ATOM 2149 C C . LEU A 1 266 ? -4.291 -30.327 9.767 1.00 43.38 266 LEU A C 1
ATOM 2151 O O . LEU A 1 266 ? -4.753 -30.937 10.757 1.00 43.38 266 LEU A O 1
#

Secondary structure (DSSP, 8-state):
-PPPP--------TT----HHHHHHHHHHHHHHHHHHHHHHHHHHHHHHHHHHHHHHIIIIIHHHHHHHHHHHHS-SHHHHHHHHHHHHHHHHHHHHHHHHHHHHHHHHHHHHHTT-SHHHHHHHHHHHHHHHHHHHHHHHHHHHHHHHHHHHHHHHHHHHHHHHHHHHHHHHHHHHHHHHHHHHHHHHHHHHHHHHHHHHHHHHTT--TTS-HHHHHHHHHHHHHHHHHHHHHHHHHHHHHHHHHHHHHHHHHHHHHHHHHHS--

Organism: NCBI:txid1608996

pLDDT: mean 84.8, std 16.07, range [35.84, 98.06]

Radius of gyration: 43.56 Å; chains: 1; bounding box: 90×47×128 Å

Sequence (266 aa):
MQPPIKITSDEHFPGIALEKDTKKDLHSYLSLMFDQINTNLEETEALKKNITSFSDDLTNIVLPKIKTQLQLVSDNTVQTDITKLKNSIDERSLRIEEKNKEYAALVEKSFTSAASLNIAGLGMAIYMGVEAETTRNERNQLKEEQQKEIEKLSKKNQTLASLYRIKEKLVDLKSVTLDAETATKNLRQLWNSILEFVKASKKSADNINDTVSLGLFIHHFKLVVEPWREIQKKTDLFIKIFKEADQEYKQTHVNKMQQTHHTMEL

Foldseek 3Di:
DDDDDDDDDPDDDPPDDDPPVNVVVVVVVLVVLLVVL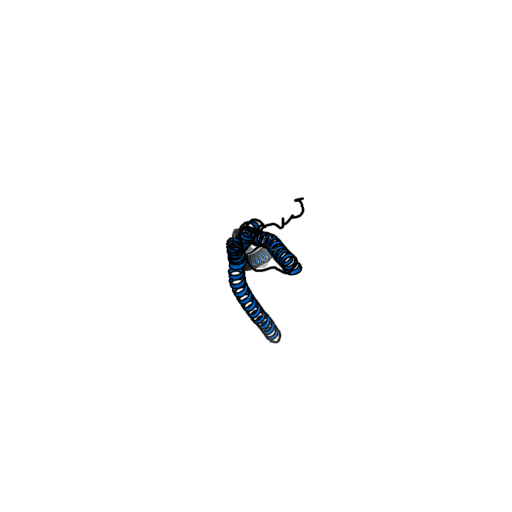VVVLVVLVVVLVVLVVVLCCLVPPVLVVLVVLLCVLVVDCLVVVLVVLVVVLVVLVVVLVVLVVLLVVLQVQLVVLVVVVDPRSPVSSVVSVVVSVVSVVVSVVSVVVSVVSVVVSVVSVVVNVVSVVVSVVSVVVSVVSVVVSVVSVVVSVLSVLLSVLSVQLSVLSVPDDSPDDVVSNVVSVCSNCPSVVVNVVSVVVVVVVVVVVVVVVVVVVVVVVVVVVVVVVD